Protein AF-A0A1E7FH97-F1 (afdb_monomer)

pLDDT: mean 80.33, std 16.94, range [28.84, 97.0]

Organism: NCBI:txid635003

Sequence (295 aa):
MYNLTQDNNGDVVGYTAIELFQHLMDQYVQPEDVADQVTALHKVLEQQYDPTEEPQVYYKLVQDARNTLESLNESIDEATLIRHGLNQFKEHIDLKLDIKEWKKQDTVNKTWKKFKSHFTKAINDNKNDTGTLKALGMANAVKEEINKNKENMKVFAQASMEANQKINLLEQHCAALMAERQPPPPQQQTMDAKSQQIQVLTDRLNQLELNKSGGGGGGGGFRALGSNGFPKNGKDGTRTCRRWSNDEYCWTCGFDIKHNSMTCKYIKDAAAHKKEATAANPMGGSTRNLHLRST

Structure (mmCIF, N/CA/C/O backbone):
data_AF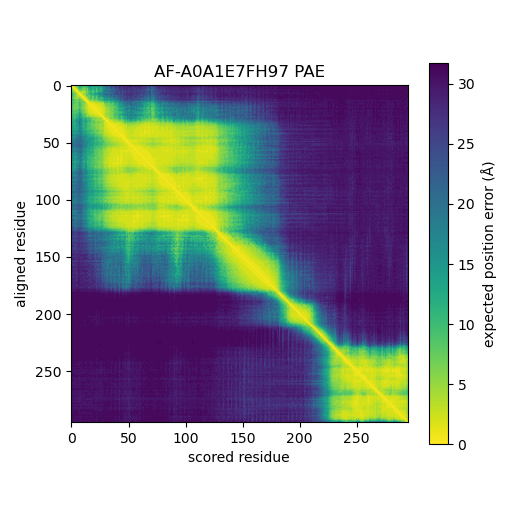-A0A1E7FH97-F1
#
_entry.id   AF-A0A1E7FH97-F1
#
loop_
_atom_site.group_PDB
_atom_site.id
_atom_site.type_symbol
_atom_site.label_atom_id
_atom_site.label_alt_id
_atom_site.label_comp_id
_atom_site.label_asym_id
_atom_site.label_entity_id
_atom_site.label_seq_id
_atom_site.pdbx_PDB_ins_code
_atom_site.Cartn_x
_atom_site.Cartn_y
_atom_site.Cartn_z
_atom_site.occupancy
_atom_site.B_iso_or_equiv
_atom_site.auth_seq_id
_atom_site.auth_comp_id
_atom_site.auth_asym_id
_atom_site.auth_atom_id
_atom_site.pdbx_PDB_model_num
ATOM 1 N N . MET A 1 1 ? -16.078 -27.470 39.047 1.00 42.38 1 MET A N 1
ATOM 2 C CA . MET A 1 1 ? -17.006 -28.430 38.415 1.00 42.38 1 MET A CA 1
ATOM 3 C C . MET A 1 1 ? -18.422 -27.964 38.693 1.00 42.38 1 MET A C 1
ATOM 5 O O . MET A 1 1 ? -18.877 -28.099 39.821 1.00 42.38 1 MET A O 1
ATOM 9 N N . TYR A 1 2 ? -19.080 -27.361 37.705 1.00 50.47 2 TYR A N 1
ATOM 10 C CA . TYR A 1 2 ? -20.525 -27.137 37.746 1.00 50.47 2 TYR A CA 1
ATOM 11 C C . TYR A 1 2 ? -21.179 -28.362 37.102 1.00 50.47 2 TYR A C 1
ATOM 13 O O . TYR A 1 2 ? -20.978 -28.599 35.916 1.00 50.47 2 TYR A O 1
ATOM 21 N N . ASN A 1 3 ? -21.880 -29.180 37.888 1.00 57.47 3 ASN A N 1
ATOM 22 C CA . ASN A 1 3 ? -22.667 -30.295 37.361 1.00 57.47 3 ASN A CA 1
ATOM 23 C C . ASN A 1 3 ? -24.012 -29.736 36.893 1.00 57.47 3 ASN A C 1
ATOM 25 O O . ASN A 1 3 ? -24.819 -29.347 37.735 1.00 57.47 3 ASN A O 1
ATOM 29 N N . LEU A 1 4 ? -24.243 -29.684 35.578 1.00 63.19 4 LEU A N 1
ATOM 30 C CA . LEU A 1 4 ? -25.554 -29.329 35.033 1.00 63.19 4 LEU A CA 1
ATOM 31 C C . LEU A 1 4 ? -26.570 -30.395 35.467 1.00 63.19 4 LEU A C 1
ATOM 33 O O . LEU A 1 4 ? -26.443 -31.565 35.108 1.00 63.19 4 LEU A O 1
ATOM 37 N N . THR A 1 5 ? -27.565 -30.007 36.259 1.00 60.31 5 THR A N 1
ATOM 38 C CA . THR A 1 5 ? -28.688 -30.874 36.619 1.00 60.31 5 THR A CA 1
ATOM 39 C C . THR A 1 5 ? -29.605 -31.044 35.413 1.00 60.31 5 THR A C 1
ATOM 41 O O . THR A 1 5 ? -30.233 -30.087 34.961 1.00 60.31 5 THR A O 1
ATOM 44 N N . GLN A 1 6 ? -29.659 -32.262 34.879 1.00 64.06 6 GLN A N 1
ATOM 45 C CA . GLN A 1 6 ? -30.614 -32.654 33.845 1.00 64.06 6 GLN A CA 1
ATOM 46 C C . GLN A 1 6 ? -31.891 -33.184 34.505 1.00 64.06 6 GLN A C 1
ATOM 48 O O . GLN A 1 6 ? -31.814 -33.873 35.527 1.00 64.06 6 GLN A O 1
ATOM 53 N N . ASP A 1 7 ? -33.058 -32.859 33.956 1.00 64.12 7 ASP A N 1
ATOM 54 C CA . ASP A 1 7 ? -34.304 -33.506 34.354 1.00 64.12 7 ASP A CA 1
ATOM 55 C C . ASP A 1 7 ? -34.434 -34.913 33.753 1.00 64.12 7 ASP A C 1
ATOM 57 O O . ASP A 1 7 ? -33.572 -35.405 33.023 1.00 64.12 7 ASP A O 1
ATOM 61 N N . ASN A 1 8 ? -35.544 -35.578 34.069 1.00 58.78 8 ASN A N 1
ATOM 62 C CA . ASN A 1 8 ? -35.825 -36.941 33.620 1.00 58.78 8 ASN A CA 1
ATOM 63 C C . ASN A 1 8 ? -35.980 -37.075 32.090 1.00 58.78 8 ASN A C 1
ATOM 65 O O . ASN A 1 8 ? -36.059 -38.203 31.603 1.00 58.78 8 ASN A O 1
ATOM 69 N N . ASN A 1 9 ? -36.021 -35.964 31.347 1.00 61.53 9 ASN A N 1
ATOM 70 C CA . ASN A 1 9 ? -36.061 -35.930 29.887 1.00 61.53 9 ASN A CA 1
ATOM 71 C C . ASN A 1 9 ? -34.689 -35.599 29.270 1.00 61.53 9 ASN A C 1
ATOM 73 O O . ASN A 1 9 ? -34.548 -35.645 28.049 1.00 61.53 9 ASN A O 1
ATOM 77 N N . GLY A 1 10 ? -33.674 -35.316 30.096 1.00 60.22 10 GLY A N 1
ATOM 78 C CA . GLY A 1 10 ? -32.341 -34.902 29.659 1.00 60.22 10 GLY A CA 1
ATOM 79 C C . GLY A 1 10 ? -32.202 -33.393 29.436 1.00 60.22 10 GLY A C 1
ATOM 80 O O . GLY A 1 10 ? -31.130 -32.947 29.022 1.00 60.22 10 GLY A O 1
ATOM 81 N N . ASP A 1 11 ? -33.242 -32.607 29.728 1.00 63.22 11 ASP A N 1
ATOM 82 C CA . ASP A 1 11 ? -33.208 -31.155 29.587 1.00 63.22 11 ASP A CA 1
ATOM 83 C C . ASP A 1 11 ? -32.458 -30.540 30.770 1.00 63.22 11 ASP A C 1
ATOM 85 O O . ASP A 1 11 ? -32.613 -30.956 31.918 1.00 63.22 11 ASP A O 1
ATOM 89 N N . VAL A 1 12 ? -31.613 -29.540 30.513 1.00 69.06 12 VAL A N 1
ATOM 90 C CA . VAL A 1 12 ? -30.901 -28.838 31.587 1.00 69.06 12 VAL A CA 1
ATOM 91 C C . VAL A 1 12 ? -31.894 -27.949 32.333 1.00 69.06 12 VAL A C 1
ATOM 93 O O . VAL A 1 12 ? -32.391 -26.967 31.782 1.00 69.06 12 VAL A O 1
ATOM 96 N N . VAL A 1 13 ? -32.176 -28.279 33.595 1.00 66.38 13 VAL A N 1
ATOM 97 C CA . VAL A 1 13 ? -33.165 -27.577 34.423 1.00 66.38 13 VAL A CA 1
ATOM 98 C C . VAL A 1 13 ? -32.469 -26.825 35.552 1.00 66.38 13 VAL A C 1
ATOM 100 O O . VAL A 1 13 ? -31.566 -27.347 36.203 1.00 66.38 13 VAL A O 1
ATOM 103 N N . GLY A 1 14 ? -32.910 -25.587 35.795 1.00 71.75 14 GLY A N 1
ATOM 104 C CA . GLY A 1 14 ? -32.430 -24.749 36.900 1.00 71.75 14 GLY A CA 1
ATOM 105 C C . GLY A 1 14 ? -31.340 -23.736 36.541 1.00 71.75 14 GLY A C 1
ATOM 106 O O . GLY A 1 14 ? -30.888 -23.026 37.432 1.00 71.75 14 GLY A O 1
ATOM 107 N N . TYR A 1 15 ? -30.963 -23.628 35.265 1.00 72.75 15 TYR A N 1
ATOM 108 C CA . TYR A 1 15 ? -30.032 -22.614 34.765 1.00 72.75 15 TYR A CA 1
ATOM 109 C C . TYR A 1 15 ? -30.743 -21.650 33.818 1.00 72.75 15 TYR A C 1
ATOM 111 O O . TYR A 1 15 ? -31.546 -22.049 32.974 1.00 72.75 15 TYR A O 1
ATOM 119 N N . THR A 1 16 ? -30.433 -20.366 33.937 1.00 82.62 16 THR A N 1
ATOM 120 C CA . THR A 1 16 ? -30.827 -19.352 32.959 1.00 82.62 16 THR A CA 1
ATOM 121 C C . THR A 1 16 ? -30.047 -19.537 31.654 1.00 82.62 16 THR A C 1
ATOM 123 O O . THR A 1 16 ? -28.952 -20.101 31.631 1.00 82.62 16 THR A O 1
ATOM 126 N N . ALA A 1 17 ? -30.576 -19.007 30.547 1.00 76.12 17 ALA A N 1
ATOM 127 C CA . ALA A 1 17 ? -29.881 -19.033 29.257 1.00 76.12 17 ALA A CA 1
ATOM 128 C C . ALA A 1 17 ? -28.478 -18.391 29.321 1.00 76.12 17 ALA A C 1
ATOM 130 O O . ALA A 1 17 ? -27.568 -18.836 28.628 1.00 76.12 17 ALA A O 1
ATOM 131 N N . ILE A 1 18 ? -28.294 -17.381 30.180 1.00 76.88 18 ILE A N 1
ATOM 132 C CA . ILE A 1 18 ? -27.002 -16.717 30.403 1.00 76.88 18 ILE A CA 1
ATOM 133 C C . ILE A 1 18 ? -26.027 -17.654 31.122 1.00 76.88 18 ILE A C 1
ATOM 135 O O . ILE A 1 18 ? -24.877 -17.751 30.713 1.00 76.88 18 ILE A O 1
ATOM 139 N N . GLU A 1 19 ? -26.470 -18.377 32.151 1.00 79.38 19 GLU A N 1
ATOM 140 C CA . GLU A 1 19 ? -25.610 -19.317 32.886 1.00 79.38 19 GLU A CA 1
ATOM 141 C C . GLU A 1 19 ? -25.210 -20.522 32.029 1.00 79.38 19 GLU A C 1
ATOM 143 O O . GLU A 1 19 ? -24.062 -20.955 32.076 1.00 79.38 19 GLU A O 1
ATOM 148 N N . LEU A 1 20 ? -26.128 -21.024 31.197 1.00 77.75 20 LEU A N 1
ATOM 149 C CA . LEU A 1 20 ? -25.828 -22.051 30.197 1.00 77.75 20 LEU A CA 1
ATOM 150 C C . LEU A 1 20 ? -24.800 -21.557 29.174 1.00 77.75 20 LEU A C 1
ATOM 152 O O . LEU A 1 20 ? -23.850 -22.272 28.868 1.00 77.75 20 LEU A O 1
ATOM 156 N N . PHE A 1 21 ? -24.960 -20.331 28.672 1.00 76.62 21 PHE A N 1
ATOM 157 C CA . PHE A 1 21 ? -24.011 -19.734 27.736 1.00 76.62 21 PHE A CA 1
ATOM 158 C C . PHE A 1 21 ? -22.633 -19.531 28.376 1.00 76.62 21 PHE A C 1
ATOM 160 O O . PHE A 1 21 ? -21.629 -19.907 27.782 1.00 76.62 21 PHE A O 1
ATOM 167 N N . GLN A 1 22 ? -22.580 -19.015 29.606 1.00 78.00 22 GLN A N 1
ATOM 168 C CA . GLN A 1 22 ? -21.338 -18.846 30.361 1.00 78.00 22 GLN A CA 1
ATOM 169 C C . GLN A 1 22 ? -20.642 -20.192 30.589 1.00 78.00 22 GLN A C 1
ATOM 171 O O . GLN A 1 22 ? -19.441 -20.308 30.382 1.00 78.00 22 GLN A O 1
ATOM 176 N N . HIS A 1 23 ? -21.402 -21.233 30.935 1.00 78.69 23 HIS A N 1
ATOM 177 C CA . HIS A 1 23 ? -20.864 -22.578 31.098 1.00 78.69 23 HIS A CA 1
ATOM 178 C C . HIS A 1 23 ? -20.302 -23.142 29.787 1.00 78.69 23 HIS A C 1
ATOM 180 O O . HIS A 1 23 ? -19.231 -23.741 29.792 1.00 78.69 23 HIS A O 1
ATOM 186 N N . LEU A 1 24 ? -20.989 -22.936 28.657 1.00 79.00 24 LEU A N 1
ATOM 187 C CA . LEU A 1 24 ? -20.474 -23.339 27.348 1.00 79.00 24 LEU A CA 1
ATOM 188 C C . LEU A 1 24 ? -19.196 -22.573 26.985 1.00 79.00 24 LEU A C 1
ATOM 190 O O . LEU A 1 24 ? -18.241 -23.185 26.515 1.00 79.00 24 LEU A O 1
ATOM 194 N N . MET A 1 25 ? -19.151 -21.266 27.248 1.00 76.50 25 MET A N 1
ATOM 195 C CA . MET A 1 25 ? -17.953 -20.450 27.048 1.00 76.50 25 MET A CA 1
ATOM 196 C C . MET A 1 25 ? -16.787 -20.957 27.909 1.00 76.50 25 MET A C 1
ATOM 198 O O . MET A 1 25 ? -15.725 -21.244 27.371 1.00 76.50 25 MET A O 1
ATOM 202 N N . ASP A 1 26 ? -16.999 -21.168 29.209 1.00 77.88 26 ASP A N 1
ATOM 203 C CA . ASP A 1 26 ? -15.960 -21.602 30.153 1.00 77.88 26 ASP A CA 1
ATOM 204 C C . ASP A 1 26 ? -15.466 -23.041 29.906 1.00 77.88 26 ASP A C 1
ATOM 206 O O . ASP A 1 26 ? -14.361 -23.396 30.314 1.00 77.88 26 ASP A O 1
ATOM 210 N N . GLN A 1 27 ? -16.296 -23.909 29.316 1.00 76.69 27 GLN A N 1
ATOM 211 C CA . GLN A 1 27 ? -15.937 -25.308 29.050 1.00 76.69 27 GLN A CA 1
ATOM 212 C C . GLN A 1 27 ? -15.336 -25.533 27.661 1.00 76.69 27 GLN A C 1
ATOM 214 O O . GLN A 1 27 ? -14.491 -26.417 27.516 1.00 76.69 27 GLN A O 1
ATOM 219 N N . TYR A 1 28 ? -15.782 -24.789 26.646 1.00 74.00 28 TYR A N 1
ATOM 220 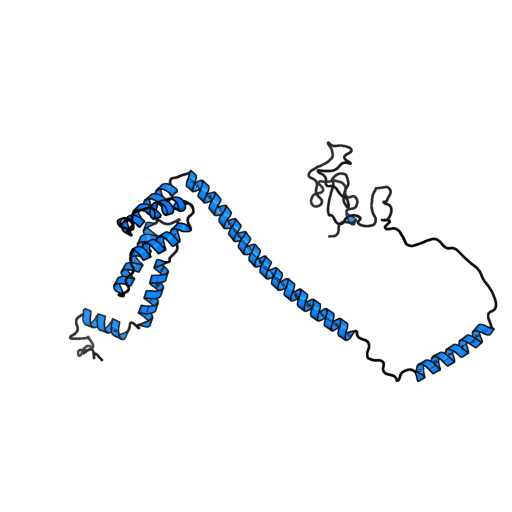C CA . TYR A 1 28 ? -15.465 -25.096 25.248 1.00 74.00 28 TYR A CA 1
ATOM 221 C C . TYR A 1 28 ? -14.619 -24.040 24.542 1.00 74.00 28 TYR A C 1
ATOM 223 O O . TYR A 1 28 ? -13.994 -24.384 23.543 1.00 74.00 28 TYR A O 1
ATOM 231 N N . VAL A 1 29 ? -14.561 -22.797 25.028 1.00 77.75 29 VAL A N 1
ATOM 232 C CA . VAL A 1 29 ? -13.648 -21.791 24.469 1.00 77.75 29 VAL A CA 1
ATOM 233 C C . VAL A 1 29 ? -12.306 -21.928 25.168 1.00 77.75 29 VAL A C 1
ATOM 235 O O . VAL A 1 29 ? -12.199 -21.672 26.368 1.00 77.75 29 VAL A O 1
ATOM 238 N N . GLN A 1 30 ? -11.278 -22.352 24.433 1.00 76.69 30 GLN A N 1
ATOM 239 C CA . GLN A 1 30 ? -9.939 -22.434 25.001 1.00 76.69 30 GLN A CA 1
ATOM 240 C C . GLN A 1 30 ? -9.322 -21.027 25.073 1.00 76.69 30 GLN A C 1
ATOM 242 O O . GLN A 1 30 ? -9.536 -20.212 24.170 1.00 76.69 30 GLN A O 1
ATOM 247 N N . PRO A 1 31 ? -8.535 -20.706 26.114 1.00 75.75 31 PRO A N 1
ATOM 248 C CA . PRO A 1 31 ? -7.796 -19.444 26.182 1.00 75.75 31 PRO A CA 1
ATOM 249 C C . PRO A 1 31 ? -6.923 -19.186 24.943 1.00 75.75 31 PRO A C 1
ATOM 251 O O . PRO A 1 31 ? -6.758 -18.038 24.530 1.00 75.75 31 PRO A O 1
ATOM 254 N N . GLU A 1 32 ? -6.401 -20.248 24.326 1.00 79.50 32 GLU A N 1
ATOM 255 C CA . GLU A 1 32 ? -5.647 -20.198 23.074 1.00 79.50 32 GLU A CA 1
ATOM 256 C C . GLU A 1 32 ? -6.494 -19.671 21.904 1.00 79.50 32 GLU A C 1
ATOM 258 O O . GLU A 1 32 ? -6.004 -18.849 21.132 1.00 79.50 32 GLU A O 1
ATOM 263 N N . ASP A 1 33 ? -7.778 -20.043 21.817 1.00 83.31 33 ASP A N 1
ATOM 264 C CA . ASP A 1 33 ? -8.687 -19.569 20.762 1.00 83.31 33 ASP A CA 1
ATOM 265 C C . ASP A 1 33 ? -8.916 -18.053 20.867 1.00 83.31 33 ASP A C 1
ATOM 267 O O . ASP A 1 33 ? -8.958 -17.336 19.862 1.00 83.31 33 ASP A O 1
ATOM 271 N N . VAL A 1 34 ? -9.022 -17.542 22.099 1.00 83.62 34 VAL A N 1
ATOM 272 C CA . VAL A 1 34 ? -9.152 -16.102 22.369 1.00 83.62 34 VAL A CA 1
ATOM 273 C C . VAL A 1 34 ? -7.861 -15.371 22.000 1.00 83.62 34 VAL A C 1
ATOM 275 O O . VAL A 1 34 ? -7.912 -14.328 21.347 1.00 83.62 34 VAL A O 1
ATOM 278 N N . ALA A 1 35 ? -6.697 -15.917 22.361 1.00 86.19 35 ALA A N 1
ATOM 279 C CA . ALA A 1 35 ? -5.399 -15.328 22.027 1.00 86.19 35 ALA A CA 1
ATOM 280 C C . ALA A 1 35 ? -5.146 -15.285 20.506 1.00 86.19 35 ALA A C 1
ATOM 282 O O . ALA A 1 35 ? -4.656 -14.277 19.976 1.00 86.19 35 ALA A O 1
ATOM 283 N N . ASP A 1 36 ? -5.530 -16.340 19.787 1.00 89.88 36 ASP A N 1
ATOM 284 C CA . ASP A 1 36 ? -5.458 -16.401 18.328 1.00 89.88 36 ASP A CA 1
ATOM 285 C C . ASP A 1 36 ? -6.406 -15.386 17.679 1.00 89.88 36 ASP A C 1
ATOM 287 O O . ASP A 1 36 ? -6.020 -14.683 16.738 1.00 89.88 36 ASP A O 1
ATOM 291 N N . GLN A 1 37 ? -7.619 -15.232 18.220 1.00 90.00 37 GLN A N 1
ATOM 292 C CA . GLN A 1 37 ? -8.573 -14.225 17.762 1.00 90.00 37 GLN A CA 1
ATOM 293 C C . GLN A 1 37 ? -8.055 -12.798 17.986 1.00 90.00 37 GLN A C 1
ATOM 295 O O . GLN A 1 37 ? -8.098 -11.981 17.062 1.00 90.00 37 GLN A O 1
ATOM 300 N N . VAL A 1 38 ? -7.512 -12.494 19.169 1.00 91.94 38 VAL A N 1
ATOM 301 C CA . VAL A 1 38 ? -6.877 -11.198 19.464 1.00 91.94 38 VAL A CA 1
ATOM 302 C C . VAL A 1 38 ? -5.741 -10.928 18.478 1.00 91.94 38 VAL A C 1
ATOM 304 O O . VAL A 1 38 ? -5.659 -9.837 17.908 1.00 91.94 38 VAL A O 1
ATOM 307 N N . THR A 1 39 ? -4.897 -11.925 18.211 1.00 93.69 39 THR A N 1
ATOM 308 C CA . THR A 1 39 ? -3.797 -11.814 17.242 1.00 93.69 39 THR A CA 1
ATOM 309 C C . THR A 1 39 ? -4.312 -11.551 15.824 1.00 93.69 39 THR A C 1
ATOM 311 O O . THR A 1 39 ? -3.762 -10.713 15.105 1.00 93.69 39 THR A O 1
ATOM 314 N N . ALA A 1 40 ? -5.378 -12.233 15.400 1.00 93.81 40 ALA A N 1
ATOM 315 C CA . ALA A 1 40 ? -5.998 -12.017 14.097 1.00 93.81 40 ALA A CA 1
ATOM 316 C C . ALA A 1 40 ? -6.587 -10.603 13.970 1.00 93.81 40 ALA A C 1
ATOM 318 O O . ALA A 1 40 ? -6.370 -9.936 12.960 1.00 93.81 40 ALA A O 1
ATOM 319 N N . LEU A 1 41 ? -7.266 -10.107 15.006 1.00 94.38 41 LEU A N 1
ATOM 320 C CA . LEU A 1 41 ? -7.842 -8.761 15.026 1.00 94.38 41 LEU A CA 1
ATOM 321 C C . LEU A 1 41 ? -6.767 -7.669 14.976 1.00 94.38 41 LEU A C 1
ATOM 323 O O . LEU A 1 41 ? -6.928 -6.689 14.251 1.00 94.38 41 LEU A O 1
ATOM 327 N N . HIS A 1 42 ? -5.634 -7.854 15.658 1.00 93.62 42 HIS A N 1
ATOM 328 C CA . HIS A 1 42 ? -4.498 -6.936 15.539 1.00 93.62 42 HIS A CA 1
ATOM 329 C C . HIS A 1 42 ? -3.946 -6.879 14.110 1.00 93.62 42 HIS A C 1
ATOM 331 O O . HIS A 1 42 ? -3.635 -5.795 13.620 1.00 93.62 42 HIS A O 1
ATOM 337 N N . LYS A 1 43 ? -3.903 -8.010 13.390 1.00 94.12 43 LYS A N 1
ATOM 338 C CA . LYS A 1 43 ? -3.545 -8.010 11.959 1.00 94.12 43 LYS A CA 1
ATOM 339 C C . LYS A 1 43 ? -4.557 -7.231 11.117 1.00 94.12 43 LYS A C 1
ATOM 341 O O . LYS A 1 43 ? -4.158 -6.539 10.186 1.00 94.12 43 LYS A O 1
ATOM 346 N N . VAL A 1 44 ? -5.847 -7.295 11.454 1.00 94.25 44 VAL A N 1
ATOM 347 C CA . VAL A 1 44 ? -6.894 -6.514 10.772 1.00 94.25 44 VAL A CA 1
ATOM 348 C C . VAL A 1 44 ? -6.708 -5.006 10.982 1.00 94.25 44 VAL A C 1
ATOM 350 O O . VAL A 1 44 ? -6.916 -4.236 10.047 1.00 94.25 44 VAL A O 1
ATOM 353 N N . LEU A 1 45 ? -6.252 -4.561 12.159 1.00 93.00 45 LEU A N 1
ATOM 354 C CA . LEU A 1 45 ? -5.917 -3.145 12.390 1.00 93.00 45 LEU A CA 1
ATOM 355 C C . LEU A 1 45 ? -4.773 -2.645 11.490 1.00 93.00 45 LEU A C 1
ATOM 357 O O . LEU A 1 45 ? -4.687 -1.450 11.203 1.00 93.00 45 LEU A O 1
ATOM 361 N N . GLU A 1 46 ? -3.905 -3.551 11.038 1.00 91.94 46 GLU A N 1
ATOM 362 C CA . GLU A 1 46 ? -2.774 -3.272 10.148 1.00 91.94 46 GLU A CA 1
ATOM 363 C C . GLU A 1 46 ? -3.079 -3.519 8.663 1.00 91.94 46 GLU A C 1
ATOM 365 O O . GLU A 1 46 ? -2.190 -3.352 7.821 1.00 91.94 46 GLU A O 1
ATOM 370 N N . GLN A 1 47 ? -4.321 -3.882 8.331 1.00 90.94 47 GLN A N 1
ATOM 371 C CA . GLN A 1 47 ? -4.754 -4.167 6.966 1.00 90.94 47 GLN A CA 1
ATOM 372 C C . GLN A 1 47 ? -4.436 -2.998 6.021 1.00 90.94 47 GLN A C 1
ATOM 374 O O . GLN A 1 47 ? -4.525 -1.823 6.383 1.00 90.94 47 GLN A O 1
ATOM 379 N N . GLN A 1 48 ? -4.064 -3.326 4.785 1.00 91.88 48 GLN A N 1
ATOM 380 C CA . GLN A 1 48 ? -3.770 -2.320 3.767 1.00 91.88 48 GLN A CA 1
ATOM 381 C C . GLN A 1 48 ? -5.045 -1.618 3.294 1.00 91.88 48 GLN A C 1
ATOM 383 O O . GLN A 1 48 ? -6.097 -2.242 3.160 1.00 91.88 48 GLN A O 1
ATOM 388 N N . TYR A 1 49 ? -4.933 -0.318 3.022 1.00 93.06 49 TYR A N 1
ATOM 389 C CA . TYR A 1 49 ? -6.006 0.446 2.396 1.00 93.06 49 TYR A CA 1
ATOM 390 C C . TYR A 1 49 ? -6.069 0.137 0.894 1.00 93.06 49 TYR A C 1
ATOM 392 O O . TYR A 1 49 ? -5.075 0.303 0.186 1.00 93.06 49 TYR A O 1
ATOM 400 N N . ASP A 1 50 ? -7.242 -0.277 0.411 1.00 89.38 50 ASP A N 1
ATOM 401 C CA . ASP A 1 50 ? -7.504 -0.451 -1.016 1.00 89.38 50 ASP A CA 1
ATOM 402 C C . ASP A 1 50 ? -8.098 0.844 -1.610 1.00 89.38 50 ASP A C 1
ATOM 404 O O . ASP A 1 50 ? -9.212 1.238 -1.251 1.00 89.38 50 ASP A O 1
ATOM 408 N N . PRO A 1 51 ? -7.389 1.526 -2.528 1.00 86.88 51 PRO A N 1
ATOM 409 C CA . PRO A 1 51 ? -7.868 2.761 -3.139 1.00 86.88 51 PRO A CA 1
ATOM 410 C C . PRO A 1 51 ? -8.989 2.537 -4.169 1.00 86.88 51 PRO A C 1
ATOM 412 O O . PRO A 1 51 ? -9.624 3.507 -4.594 1.00 86.88 51 PRO A O 1
ATOM 415 N N . THR A 1 52 ? -9.224 1.291 -4.599 1.00 86.31 52 THR A N 1
ATOM 416 C CA . THR A 1 52 ? -10.319 0.936 -5.515 1.00 86.31 52 THR A CA 1
ATOM 417 C C . THR A 1 52 ? -11.670 0.877 -4.807 1.00 86.31 52 THR A C 1
ATOM 419 O O . THR A 1 52 ? -12.703 1.106 -5.437 1.00 86.31 52 THR A O 1
ATOM 422 N N . GLU A 1 53 ? -11.664 0.665 -3.492 1.00 88.81 53 GLU A N 1
ATOM 423 C CA . GLU A 1 53 ? -12.860 0.645 -2.660 1.00 88.81 53 GLU A CA 1
ATOM 424 C C . GLU A 1 53 ? -13.199 2.034 -2.088 1.00 88.81 53 GLU A C 1
ATOM 426 O O . GLU A 1 53 ? -12.447 3.017 -2.176 1.00 88.81 53 GLU A O 1
ATOM 431 N N . GLU A 1 54 ? -14.384 2.139 -1.487 1.00 90.19 54 GLU A N 1
ATOM 432 C CA . GLU A 1 54 ? -14.735 3.307 -0.686 1.00 90.19 54 GLU A CA 1
ATOM 433 C C . GLU A 1 54 ? -13.927 3.315 0.624 1.00 90.19 54 GLU A C 1
ATOM 435 O O . GLU A 1 54 ? -13.865 2.293 1.311 1.00 90.19 54 GLU A O 1
ATOM 440 N N . PRO A 1 55 ? -13.347 4.457 1.048 1.00 92.88 55 PRO A N 1
ATOM 441 C CA . PRO A 1 55 ? -12.559 4.521 2.284 1.00 92.88 55 PRO A CA 1
ATOM 442 C C . PRO A 1 55 ? -13.351 4.135 3.543 1.00 92.88 55 PRO A C 1
ATOM 444 O O . PRO A 1 55 ? -12.777 3.696 4.540 1.00 92.88 55 PRO A O 1
ATOM 447 N N . GLN A 1 56 ? -14.679 4.232 3.485 1.00 94.25 56 GLN A N 1
ATOM 448 C CA . GLN A 1 56 ? -15.618 3.764 4.496 1.00 94.25 56 GLN A CA 1
ATOM 449 C C . GLN A 1 56 ? -15.485 2.265 4.769 1.00 94.25 56 GLN A C 1
ATOM 451 O O . GLN A 1 56 ? -15.647 1.869 5.923 1.00 94.25 56 GLN A O 1
ATOM 456 N N . VAL A 1 57 ? -15.164 1.451 3.757 1.00 94.62 57 VAL A N 1
ATOM 457 C CA . VAL A 1 57 ? -14.954 0.005 3.922 1.00 94.62 57 VAL A CA 1
ATOM 458 C C . VAL A 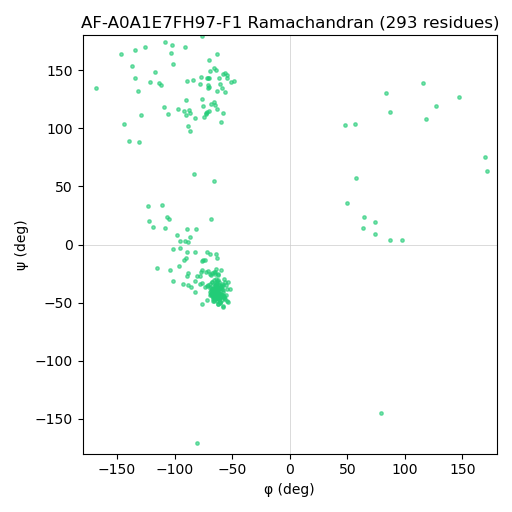1 57 ? -13.769 -0.237 4.851 1.00 94.62 57 VAL A C 1
ATOM 460 O O . VAL A 1 57 ? -13.925 -0.895 5.878 1.00 94.62 57 VAL A O 1
ATOM 463 N N . TYR A 1 58 ? -12.630 0.404 4.575 1.00 95.31 58 TYR A N 1
ATOM 464 C CA . TYR A 1 58 ? -11.447 0.360 5.438 1.00 95.31 58 TYR A CA 1
ATOM 465 C C . TYR A 1 58 ? -11.744 0.874 6.855 1.00 95.31 58 TYR A C 1
ATOM 467 O O . TYR A 1 58 ? -11.415 0.217 7.844 1.00 95.31 58 TYR A O 1
ATOM 475 N N . TYR A 1 59 ? -12.414 2.026 6.978 1.00 95.31 59 TYR A N 1
ATOM 476 C CA . TYR A 1 59 ? -12.749 2.583 8.291 1.00 95.31 59 TYR A CA 1
ATOM 477 C C . TYR A 1 59 ? -13.646 1.666 9.112 1.00 95.31 59 TYR A C 1
ATOM 479 O O . TYR A 1 59 ? -13.474 1.593 10.328 1.00 95.31 59 TYR A O 1
ATOM 487 N N . LYS A 1 60 ? -14.611 1.009 8.464 1.00 94.56 60 LYS A N 1
ATOM 488 C CA . LYS A 1 60 ? -15.508 0.060 9.112 1.00 94.56 60 LYS A CA 1
ATOM 489 C C . LYS A 1 60 ? -14.733 -1.163 9.586 1.00 94.56 60 LYS A C 1
ATOM 491 O O . LYS A 1 60 ? -14.838 -1.496 10.754 1.00 94.56 60 LYS A O 1
ATOM 496 N N . LEU A 1 61 ? -13.897 -1.749 8.733 1.00 95.00 61 LEU A N 1
ATOM 497 C CA . LEU A 1 61 ? -13.068 -2.913 9.064 1.00 95.00 61 LEU A CA 1
ATOM 498 C C . LEU A 1 61 ? -12.210 -2.678 10.316 1.00 95.00 61 LEU A C 1
ATOM 500 O O . LEU A 1 61 ? -12.235 -3.466 11.259 1.00 95.00 61 LEU A O 1
ATOM 504 N N . VAL A 1 62 ? -11.508 -1.545 10.354 1.00 94.81 62 VAL A N 1
ATOM 505 C CA . VAL A 1 62 ? -10.657 -1.157 11.487 1.00 94.81 62 VAL A CA 1
ATOM 506 C C . VAL A 1 62 ? -11.486 -0.843 12.739 1.00 94.81 62 VAL A C 1
ATOM 508 O O . VAL A 1 62 ? -11.087 -1.187 13.851 1.00 94.81 62 VAL A O 1
ATOM 511 N N . GLN A 1 63 ? -12.646 -0.196 12.584 1.00 95.00 63 GLN A N 1
ATOM 512 C CA . GLN A 1 63 ? -13.534 0.112 13.707 1.00 95.00 63 GLN A CA 1
ATOM 513 C C . GLN A 1 63 ? -14.166 -1.151 14.299 1.00 95.00 63 GLN A C 1
ATOM 515 O O . GLN A 1 63 ? -14.224 -1.272 15.518 1.00 95.00 63 GLN A O 1
ATOM 520 N N . ASP A 1 64 ? -14.619 -2.074 13.457 1.00 94.69 64 ASP A N 1
ATOM 521 C CA . ASP A 1 64 ? -15.223 -3.335 13.875 1.00 94.69 64 ASP A CA 1
ATOM 522 C C . ASP A 1 64 ? -14.183 -4.174 14.627 1.00 94.69 64 ASP A C 1
ATOM 524 O O . ASP A 1 64 ? -14.458 -4.619 15.738 1.00 94.69 64 ASP A O 1
ATOM 528 N N . ALA A 1 65 ? -12.951 -4.270 14.110 1.00 95.38 65 ALA A N 1
ATOM 529 C CA . ALA A 1 65 ? -11.861 -4.960 14.799 1.00 95.38 65 ALA A CA 1
ATOM 530 C C . ALA A 1 65 ? -11.545 -4.347 16.172 1.00 95.38 65 ALA A C 1
ATOM 532 O O . ALA A 1 65 ? -11.386 -5.072 17.153 1.00 95.38 65 ALA A O 1
ATOM 533 N N . ARG A 1 66 ? -11.510 -3.012 16.265 1.00 95.19 66 ARG A N 1
ATOM 534 C CA . ARG A 1 66 ? -11.330 -2.294 17.535 1.00 95.19 66 ARG A CA 1
ATOM 535 C C . ARG A 1 66 ? -12.461 -2.597 18.524 1.00 95.19 66 ARG A C 1
ATOM 537 O O . ARG A 1 66 ? -12.183 -2.881 19.681 1.00 95.19 66 ARG A O 1
ATOM 544 N N . ASN A 1 67 ? -13.714 -2.567 18.074 1.00 94.00 67 ASN A N 1
ATOM 545 C CA . ASN A 1 67 ? -14.869 -2.857 18.927 1.00 94.00 67 ASN A CA 1
ATOM 546 C C . ASN A 1 67 ? -14.853 -4.318 19.418 1.00 94.00 67 ASN A C 1
ATOM 548 O O . ASN A 1 67 ? -15.198 -4.586 20.567 1.00 94.00 67 ASN A O 1
ATOM 552 N N . THR A 1 68 ? -14.438 -5.267 18.570 1.00 92.62 68 THR A N 1
ATOM 553 C CA . THR A 1 68 ? -14.289 -6.673 18.973 1.00 92.62 68 THR A CA 1
ATOM 554 C C . THR A 1 68 ? -13.153 -6.846 19.979 1.00 92.62 68 THR A C 1
ATOM 556 O O . THR A 1 68 ? -13.344 -7.534 20.976 1.00 92.62 68 THR A O 1
ATOM 559 N N . LEU A 1 69 ? -12.009 -6.183 19.790 1.00 93.56 69 LEU A N 1
ATOM 560 C CA . LEU A 1 69 ? -10.923 -6.191 20.778 1.00 93.56 69 LEU A CA 1
ATOM 561 C C . LEU A 1 69 ? -11.381 -5.630 22.129 1.00 93.56 69 LEU A C 1
ATOM 563 O O . LEU A 1 69 ? -11.155 -6.269 23.153 1.00 93.56 69 LEU A O 1
ATOM 567 N N . GLU A 1 70 ? -12.122 -4.518 22.137 1.00 93.00 70 GLU A N 1
ATOM 568 C CA . GLU A 1 70 ? -12.687 -3.962 23.374 1.00 93.00 70 GLU A CA 1
ATOM 569 C C . GLU A 1 70 ? -13.632 -4.960 24.068 1.00 93.00 70 GLU A C 1
ATOM 571 O O . GLU A 1 70 ? -13.599 -5.083 25.292 1.00 93.00 70 GLU A O 1
ATOM 576 N N . SER A 1 71 ? -14.419 -5.735 23.308 1.00 88.19 71 SER A N 1
ATOM 577 C CA . SER A 1 71 ? -15.268 -6.801 23.867 1.00 88.19 71 SER A CA 1
ATOM 578 C C . SER A 1 71 ? -14.480 -7.983 24.449 1.00 88.19 71 SER A C 1
ATOM 580 O O . SER A 1 71 ? -14.970 -8.655 25.352 1.00 88.19 71 SER A O 1
ATOM 582 N N . LEU A 1 72 ? -13.247 -8.198 23.977 1.00 89.19 72 LEU A N 1
ATOM 583 C CA . LEU A 1 72 ? -12.289 -9.175 24.505 1.00 89.19 72 LEU A CA 1
ATOM 584 C C . LEU A 1 72 ? -11.409 -8.588 25.623 1.00 89.19 72 LEU A C 1
ATOM 586 O O . LEU A 1 72 ? -10.411 -9.194 26.004 1.00 89.19 72 LEU A O 1
ATOM 590 N N . ASN A 1 73 ? -11.784 -7.423 26.163 1.00 87.88 73 ASN A N 1
ATOM 591 C CA . ASN A 1 73 ? -11.062 -6.712 27.217 1.00 87.88 73 ASN A CA 1
ATOM 592 C C . ASN A 1 73 ? -9.656 -6.224 26.798 1.00 87.88 73 ASN A C 1
ATOM 594 O O . ASN A 1 73 ? -8.806 -5.974 27.650 1.00 87.88 73 ASN A O 1
ATOM 598 N N . GLU A 1 74 ? -9.435 -6.038 25.491 1.00 90.50 74 GLU A N 1
ATOM 599 C CA . GLU A 1 74 ? -8.234 -5.436 24.905 1.00 90.50 74 GLU A CA 1
ATOM 600 C C . GLU A 1 74 ? -8.532 -4.014 24.417 1.00 90.50 74 GLU A C 1
ATOM 602 O O . GLU A 1 74 ? -9.284 -3.788 23.467 1.00 90.50 74 GLU A O 1
ATOM 607 N N . SER A 1 75 ? -7.939 -3.015 25.068 1.00 89.81 75 SER A N 1
ATOM 608 C CA . SER A 1 75 ? -8.214 -1.612 24.750 1.00 89.81 75 SER A CA 1
ATOM 609 C C . SER A 1 75 ? -7.266 -1.069 23.678 1.00 89.81 75 SER A C 1
ATOM 611 O O . SER A 1 75 ? -6.048 -1.055 23.862 1.00 89.81 75 SER A O 1
ATOM 613 N N . ILE A 1 76 ? -7.826 -0.544 22.585 1.00 92.38 76 ILE A N 1
ATOM 614 C CA . ILE A 1 76 ? -7.076 0.121 21.511 1.00 92.38 76 ILE A CA 1
ATOM 615 C C . ILE A 1 76 ? -7.365 1.624 21.543 1.00 92.38 76 ILE A C 1
ATOM 617 O O . ILE A 1 76 ? -8.492 2.066 21.317 1.00 92.38 76 ILE A O 1
ATOM 621 N N . ASP A 1 77 ? -6.324 2.425 21.768 1.00 92.00 77 ASP A N 1
ATOM 622 C CA . ASP A 1 77 ? -6.436 3.885 21.760 1.00 92.00 77 ASP A CA 1
ATOM 623 C C . ASP A 1 77 ? -6.695 4.458 20.349 1.00 92.00 77 ASP A C 1
ATOM 625 O O . ASP A 1 77 ? -6.199 3.954 19.334 1.00 92.00 77 ASP A O 1
ATOM 629 N N . GLU A 1 78 ? -7.414 5.582 20.272 1.00 91.19 78 GLU A N 1
ATOM 630 C CA . GLU A 1 78 ? -7.652 6.297 19.014 1.00 91.19 78 GLU A CA 1
ATOM 631 C C . GLU A 1 78 ? -6.348 6.730 18.342 1.00 91.19 78 GLU A C 1
ATOM 633 O O . GLU A 1 78 ? -6.243 6.678 17.113 1.00 91.19 78 GLU A O 1
ATOM 638 N N . ALA A 1 79 ? -5.327 7.112 19.117 1.00 92.56 79 ALA A N 1
ATOM 639 C CA . ALA A 1 79 ? -4.038 7.47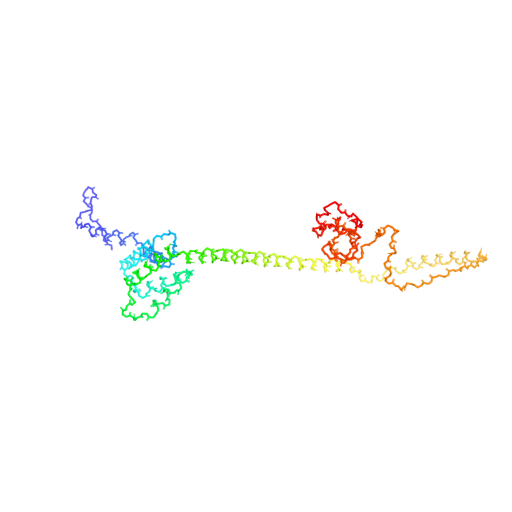6 18.543 1.00 92.56 79 ALA A CA 1
ATOM 640 C C . ALA A 1 79 ? -3.372 6.281 17.846 1.00 92.56 79 ALA A C 1
ATOM 642 O O . ALA A 1 79 ? -2.633 6.465 16.879 1.00 92.56 79 ALA A O 1
ATOM 643 N N . THR A 1 80 ? -3.621 5.050 18.302 1.00 92.88 80 THR A N 1
ATOM 644 C CA . THR A 1 80 ? -3.166 3.824 17.629 1.00 92.88 80 THR A CA 1
ATOM 645 C C . THR A 1 80 ? -3.854 3.664 16.278 1.00 92.88 80 THR A C 1
ATOM 647 O O . THR A 1 80 ? -3.165 3.541 15.267 1.00 92.88 80 THR A O 1
ATOM 650 N N . LEU A 1 81 ? -5.181 3.805 16.217 1.00 93.56 81 LEU A N 1
ATOM 651 C CA . LEU A 1 81 ? -5.928 3.735 14.952 1.00 93.56 81 LEU A CA 1
ATOM 652 C C . LEU A 1 81 ? -5.466 4.791 13.943 1.00 93.56 81 LEU A C 1
ATOM 654 O O . LEU A 1 81 ? -5.246 4.490 12.770 1.00 93.56 81 LEU A O 1
ATOM 658 N N . ILE A 1 82 ? -5.256 6.027 14.404 1.00 95.56 82 ILE A N 1
ATOM 659 C CA . ILE A 1 82 ? -4.747 7.116 13.561 1.00 95.56 82 ILE A CA 1
ATOM 660 C C . ILE A 1 82 ? -3.337 6.794 13.057 1.00 95.56 82 ILE A C 1
ATOM 662 O O . ILE A 1 82 ? -3.038 7.049 11.891 1.00 95.56 82 ILE A O 1
ATOM 666 N N . ARG A 1 83 ? -2.462 6.227 13.897 1.00 94.88 83 ARG A N 1
ATOM 667 C CA . ARG A 1 83 ? -1.111 5.815 13.484 1.00 94.88 83 ARG A CA 1
ATOM 668 C C . ARG A 1 83 ? -1.156 4.742 12.400 1.00 94.88 83 ARG A C 1
ATOM 670 O O . ARG A 1 83 ? -0.468 4.912 11.395 1.00 94.88 83 ARG A O 1
ATOM 677 N N . HIS A 1 84 ? -1.977 3.703 12.559 1.00 94.06 84 HIS A N 1
ATOM 678 C CA . HIS A 1 84 ? -2.155 2.678 11.527 1.00 94.06 84 HIS A CA 1
ATOM 679 C C . HIS A 1 84 ? -2.719 3.283 10.235 1.00 94.06 84 HIS A C 1
ATOM 681 O O . HIS A 1 84 ? -2.128 3.100 9.174 1.00 94.06 84 HIS A O 1
ATOM 687 N N . GLY A 1 85 ? -3.763 4.114 10.322 1.00 94.50 85 GLY A N 1
ATOM 688 C CA . GLY A 1 85 ? -4.322 4.822 9.165 1.00 94.50 85 GLY A CA 1
ATOM 689 C C . GLY A 1 85 ? -3.295 5.685 8.424 1.00 94.50 85 GLY A C 1
ATOM 690 O O . GLY A 1 85 ? -3.182 5.602 7.205 1.00 94.50 85 GLY A O 1
ATOM 691 N N . LEU A 1 86 ? -2.482 6.465 9.143 1.00 95.12 86 LEU A N 1
ATOM 692 C CA . LEU A 1 86 ? -1.397 7.250 8.543 1.00 95.12 86 LEU A CA 1
ATOM 693 C C . LEU A 1 86 ? -0.303 6.370 7.927 1.00 95.12 86 LEU A C 1
ATOM 695 O O . LEU A 1 86 ? 0.297 6.759 6.923 1.00 95.12 86 LEU A O 1
ATOM 699 N N . ASN A 1 87 ? -0.020 5.213 8.529 1.00 93.88 87 ASN A N 1
ATOM 700 C CA . ASN A 1 87 ? 0.943 4.253 8.006 1.00 93.88 87 ASN A CA 1
ATOM 701 C C . ASN A 1 87 ? 0.473 3.615 6.694 1.00 93.88 87 ASN A C 1
ATOM 703 O O . ASN A 1 87 ? 1.313 3.348 5.846 1.00 93.88 87 ASN A O 1
ATOM 707 N N . GLN A 1 88 ? -0.833 3.424 6.505 1.00 93.44 88 GLN A N 1
ATOM 708 C CA . GLN A 1 88 ? -1.370 2.979 5.220 1.00 93.44 88 GLN A CA 1
ATOM 709 C C . GLN A 1 88 ? -1.400 4.130 4.213 1.00 93.44 88 GLN A C 1
ATOM 711 O O . GLN A 1 88 ? -0.824 4.036 3.135 1.00 93.44 88 GLN A O 1
ATOM 716 N N . PHE A 1 89 ? -1.973 5.278 4.583 1.00 94.38 89 PHE A N 1
ATOM 717 C CA . PHE A 1 89 ? -2.169 6.391 3.648 1.00 94.38 89 PHE A 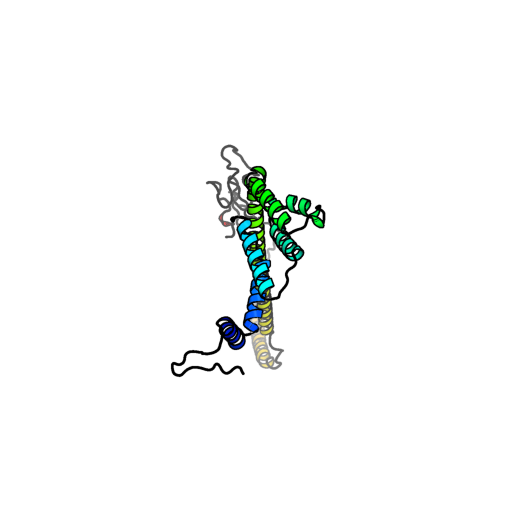CA 1
ATOM 718 C C . PHE A 1 89 ? -0.863 7.004 3.126 1.00 94.38 89 PHE A C 1
ATOM 720 O O . PHE A 1 89 ? -0.853 7.543 2.023 1.00 94.38 89 PHE A O 1
ATOM 727 N N . LYS A 1 90 ? 0.263 6.901 3.849 1.00 92.25 90 LYS A N 1
ATOM 728 C CA . LYS A 1 90 ? 1.568 7.392 3.352 1.00 92.25 90 LYS A CA 1
ATOM 729 C C . LYS A 1 90 ? 2.077 6.649 2.110 1.00 92.25 90 LYS A C 1
ATOM 731 O O . LYS A 1 90 ? 2.919 7.200 1.399 1.00 92.25 90 LYS A O 1
ATOM 736 N N . GLU A 1 91 ? 1.592 5.431 1.864 1.00 89.44 91 GLU A N 1
ATOM 737 C CA . GLU A 1 91 ? 1.939 4.640 0.678 1.00 89.44 91 GLU A CA 1
ATOM 738 C C . GLU A 1 91 ? 1.224 5.157 -0.586 1.00 89.44 91 GLU A C 1
ATOM 740 O O . GLU A 1 91 ? 1.626 4.834 -1.707 1.00 89.44 91 GLU A O 1
ATOM 745 N N . HIS A 1 92 ? 0.214 6.019 -0.413 1.00 88.06 92 HIS A N 1
ATOM 746 C CA . HIS A 1 92 ? -0.570 6.639 -1.476 1.00 88.06 92 HIS A CA 1
ATOM 747 C C . HIS A 1 92 ? -0.023 8.035 -1.785 1.00 88.06 92 HIS A C 1
ATOM 749 O O . HIS A 1 92 ? 0.028 8.929 -0.936 1.00 88.06 92 HIS A O 1
ATOM 755 N N . ILE A 1 93 ? 0.463 8.218 -3.015 1.00 86.06 93 ILE A N 1
ATOM 756 C CA . ILE A 1 93 ? 1.180 9.437 -3.412 1.00 86.06 93 ILE A CA 1
ATOM 757 C C . ILE A 1 93 ? 0.276 10.674 -3.448 1.00 86.06 93 ILE A C 1
ATOM 759 O O . ILE A 1 93 ? 0.742 11.772 -3.145 1.00 86.06 93 ILE A O 1
ATOM 763 N N . ASP A 1 94 ? -0.994 10.480 -3.776 1.00 86.38 94 ASP A N 1
ATOM 764 C CA . ASP A 1 94 ? -2.048 11.487 -3.858 1.00 86.38 94 ASP A CA 1
ATOM 765 C C . ASP A 1 94 ? -2.453 12.037 -2.484 1.00 86.38 94 ASP A C 1
ATOM 767 O O . ASP A 1 94 ? -2.836 13.195 -2.386 1.00 86.38 94 ASP A O 1
ATOM 771 N N . LEU A 1 95 ? -2.253 11.279 -1.401 1.00 92.50 95 LEU A N 1
ATOM 772 C CA . LEU A 1 95 ? -2.574 11.714 -0.033 1.00 92.50 95 LEU A CA 1
ATOM 773 C C . LEU A 1 95 ? -1.404 12.405 0.688 1.00 92.50 95 LEU A C 1
ATOM 775 O O . LEU A 1 95 ? -1.494 12.757 1.868 1.00 92.50 95 LEU A O 1
ATOM 779 N N . LYS A 1 96 ? -0.261 12.612 0.018 1.00 91.31 96 LYS A N 1
ATOM 780 C CA . LYS A 1 96 ? 0.943 13.177 0.657 1.00 91.31 96 LYS A CA 1
ATOM 781 C C . LYS A 1 96 ? 0.738 14.588 1.204 1.00 91.31 96 LYS A C 1
ATOM 783 O O . LYS A 1 96 ? 1.376 14.938 2.202 1.00 91.31 96 LYS A O 1
ATOM 788 N N . LEU A 1 97 ? -0.072 15.412 0.540 1.00 91.25 97 LEU A N 1
ATOM 789 C CA . LEU A 1 97 ? -0.369 16.770 1.000 1.00 91.25 97 LEU A CA 1
ATOM 790 C C . LEU A 1 97 ? -1.281 16.727 2.224 1.00 91.25 97 LEU A C 1
ATOM 792 O O . LEU A 1 97 ? -0.922 17.285 3.260 1.00 91.25 97 LEU A O 1
ATOM 796 N N . ASP A 1 98 ? -2.350 15.942 2.160 1.00 94.81 98 ASP A N 1
ATOM 797 C CA . ASP A 1 98 ? -3.310 15.750 3.248 1.00 94.81 98 ASP A CA 1
ATOM 798 C C . ASP A 1 98 ? -2.650 15.204 4.515 1.00 94.81 98 ASP A C 1
ATOM 800 O O . ASP A 1 98 ? -2.933 15.650 5.625 1.00 94.81 98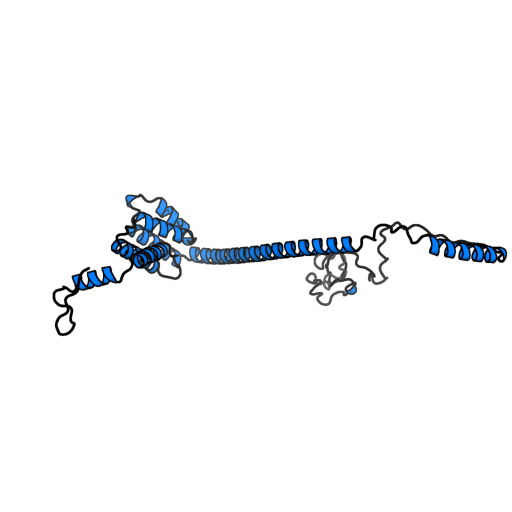 ASP A O 1
ATOM 804 N N . ILE A 1 99 ? -1.678 14.299 4.382 1.00 95.69 99 ILE A N 1
ATOM 805 C CA . ILE A 1 99 ? -0.889 13.817 5.524 1.00 95.69 99 ILE A CA 1
ATOM 806 C C . ILE A 1 99 ? -0.075 14.947 6.164 1.00 95.69 99 ILE A C 1
ATOM 808 O O . ILE A 1 99 ? 0.055 15.000 7.391 1.00 95.69 99 ILE A O 1
ATOM 812 N N . LYS A 1 100 ? 0.508 15.848 5.364 1.00 94.94 100 LYS A N 1
ATOM 813 C CA . LYS A 1 100 ? 1.249 17.003 5.896 1.00 94.94 100 LYS A CA 1
ATOM 814 C C . LYS A 1 100 ? 0.309 17.975 6.602 1.00 94.94 100 LYS A C 1
ATOM 816 O O . LYS A 1 100 ? 0.688 18.503 7.645 1.00 94.94 100 LYS A O 1
ATOM 821 N N . GLU A 1 101 ? -0.883 18.202 6.062 1.00 94.88 101 GLU A N 1
ATOM 822 C CA . GLU A 1 101 ? -1.903 19.056 6.675 1.00 94.88 101 GLU A CA 1
ATOM 823 C C . GLU A 1 101 ? -2.430 18.460 7.980 1.00 94.88 101 GLU A C 1
ATOM 825 O O . GLU A 1 101 ? -2.407 19.132 9.012 1.00 94.88 101 GLU A O 1
ATOM 830 N N . TRP A 1 102 ? -2.761 17.167 7.986 1.00 96.31 102 TRP A N 1
ATOM 831 C CA . TRP A 1 102 ? -3.175 16.435 9.181 1.00 96.31 102 TRP A CA 1
ATOM 832 C C . TRP A 1 102 ? -2.142 16.535 10.310 1.00 96.31 102 TRP A C 1
ATOM 834 O O . TRP A 1 102 ? -2.476 16.785 11.470 1.00 96.31 102 TRP A O 1
ATOM 844 N N . LYS A 1 103 ? -0.851 16.389 9.985 1.00 94.06 103 LYS A N 1
ATOM 845 C CA . LYS A 1 103 ? 0.230 16.479 10.981 1.00 94.06 103 LYS A CA 1
ATOM 846 C C . LYS A 1 103 ? 0.306 17.848 11.660 1.00 94.06 103 LYS A C 1
ATOM 848 O O . LYS A 1 103 ? 0.654 17.881 12.842 1.00 94.06 103 LYS A O 1
ATOM 853 N N . LYS A 1 104 ? -0.043 18.929 10.952 1.00 95.12 104 LYS A N 1
ATOM 854 C CA . LYS A 1 104 ? -0.053 20.310 11.466 1.00 95.12 104 LYS A CA 1
ATOM 855 C C . LYS A 1 104 ? -1.249 20.622 12.367 1.00 95.12 104 LYS A C 1
ATOM 857 O O . LYS A 1 104 ? -1.224 21.647 13.039 1.00 95.12 104 LYS A O 1
ATOM 862 N N . GLN A 1 105 ? -2.285 19.783 12.380 1.00 93.25 105 GLN A N 1
ATOM 863 C CA . GLN A 1 105 ? -3.438 20.009 13.246 1.00 93.25 105 GLN A CA 1
ATOM 864 C C . GLN A 1 105 ? -3.070 19.893 14.732 1.00 93.25 105 GLN A C 1
ATOM 866 O O . GLN A 1 105 ? -2.170 19.137 15.115 1.00 93.25 105 GLN A O 1
ATOM 871 N N . ASP A 1 106 ? -3.821 20.621 15.558 1.00 92.25 106 ASP A N 1
ATOM 872 C CA . ASP A 1 106 ? -3.768 20.539 17.019 1.00 92.25 106 ASP A CA 1
ATOM 873 C C . ASP A 1 106 ? -4.066 19.110 17.512 1.00 92.25 106 ASP A C 1
ATOM 875 O O . ASP A 1 106 ? -4.864 18.388 16.907 1.00 92.25 106 ASP A O 1
ATOM 879 N N . THR A 1 107 ? -3.443 18.694 18.615 1.00 88.62 107 THR A N 1
ATOM 880 C CA . THR A 1 107 ? -3.653 17.373 19.225 1.00 88.62 107 THR A CA 1
ATOM 881 C C . THR A 1 107 ? -5.113 17.131 19.606 1.00 88.62 107 THR A C 1
ATOM 883 O O . THR A 1 107 ? -5.602 16.025 19.395 1.00 88.62 107 THR A O 1
ATOM 886 N N . VAL A 1 108 ? -5.853 18.159 20.038 1.00 89.62 108 VAL A N 1
ATOM 887 C CA . VAL A 1 108 ? -7.292 18.072 20.364 1.00 89.62 108 VAL A CA 1
ATOM 888 C C . VAL A 1 108 ? -8.142 17.764 19.121 1.00 89.62 108 VAL A C 1
ATOM 890 O O . VAL A 1 108 ? -9.247 17.224 19.204 1.00 89.62 108 VAL A O 1
ATOM 893 N N . ASN A 1 109 ? -7.629 18.087 17.932 1.00 89.75 109 ASN A N 1
ATOM 894 C CA . ASN A 1 109 ? -8.294 17.810 16.663 1.00 89.75 109 ASN A CA 1
ATOM 895 C C . ASN A 1 109 ? -7.927 16.442 16.072 1.00 89.75 109 ASN A C 1
ATOM 897 O O . ASN A 1 109 ? -8.618 15.981 15.163 1.00 89.75 109 ASN A O 1
ATOM 901 N N . LYS A 1 110 ? -6.906 15.761 16.603 1.00 94.00 110 LYS A N 1
ATOM 902 C CA . LYS A 1 110 ? -6.458 14.443 16.132 1.00 94.00 110 LYS A CA 1
ATOM 903 C C . LYS A 1 110 ? -7.293 13.318 16.742 1.00 94.00 110 LYS A C 1
ATOM 905 O O . LYS A 1 110 ? -6.770 12.444 17.419 1.00 94.00 110 LYS A O 1
ATOM 910 N N . THR A 1 111 ? -8.595 13.347 16.476 1.00 95.94 111 THR A N 1
ATOM 911 C CA . THR A 1 111 ? -9.533 12.279 16.849 1.00 95.94 111 THR A CA 1
ATOM 912 C C . THR A 1 111 ? -9.848 11.394 15.654 1.00 95.94 111 THR A C 1
ATOM 914 O O . THR A 1 111 ? -9.794 11.839 14.500 1.00 95.94 111 THR A O 1
ATOM 917 N N . TRP A 1 112 ? -10.236 10.144 15.906 1.00 95.38 112 TRP A N 1
ATOM 918 C CA . TRP A 1 112 ? -10.547 9.194 14.835 1.00 95.38 112 TRP A CA 1
ATOM 919 C C . TRP A 1 112 ? -11.707 9.674 13.950 1.00 95.38 112 TRP A C 1
ATOM 921 O O . TRP A 1 112 ? -11.691 9.533 12.727 1.00 95.38 112 TRP A O 1
ATOM 931 N N . LYS A 1 113 ? -12.701 10.339 14.549 1.00 96.06 113 LYS A N 1
ATOM 932 C CA . LYS A 1 113 ? -13.818 10.952 13.816 1.00 96.06 113 LYS A CA 1
ATOM 933 C C . LYS A 1 113 ? -13.346 12.021 12.823 1.00 96.06 113 LYS A C 1
ATOM 935 O O . LYS A 1 113 ? -13.805 12.037 11.680 1.00 96.06 113 LYS A O 1
ATOM 940 N N . LYS A 1 114 ? -12.436 12.906 13.243 1.00 96.44 114 LYS A N 1
ATOM 941 C CA . LYS A 1 114 ? -11.881 13.959 12.378 1.00 96.44 114 LYS A CA 1
ATOM 942 C C . LYS A 1 114 ? -10.944 13.384 11.323 1.00 96.44 114 LYS A C 1
ATOM 944 O O . LYS A 1 114 ? -10.988 13.849 10.190 1.00 96.44 114 LYS A O 1
ATOM 949 N N . PHE A 1 115 ? -10.192 12.337 11.662 1.00 97.00 115 PHE A N 1
ATOM 950 C CA . PHE A 1 115 ? -9.338 11.613 10.723 1.00 97.00 115 PHE A CA 1
ATOM 951 C C . PHE A 1 115 ? -10.150 11.066 9.546 1.00 97.00 115 PHE A C 1
ATOM 953 O O . PHE A 1 115 ? -9.860 11.391 8.396 1.00 97.00 115 PHE A O 1
ATOM 960 N N . LYS A 1 116 ? -11.223 10.314 9.834 1.00 96.94 116 LYS A N 1
ATOM 961 C CA . LYS A 1 116 ? -12.121 9.770 8.804 1.00 96.94 116 LYS A CA 1
ATOM 962 C C . LYS A 1 116 ? -12.685 10.874 7.914 1.00 96.94 116 LYS A C 1
ATOM 964 O O . LYS A 1 116 ? -12.625 10.762 6.696 1.00 96.94 116 LYS A O 1
ATOM 969 N N . SER A 1 117 ? -13.178 11.960 8.511 1.00 96.81 117 SER A N 1
ATOM 970 C CA . SER A 1 117 ? -13.727 13.098 7.762 1.00 96.81 117 SER A CA 1
ATOM 971 C C . SER A 1 117 ? -12.689 13.750 6.837 1.00 96.81 117 SER A C 1
ATOM 973 O O . SER A 1 117 ? -12.942 13.916 5.645 1.00 96.81 117 SER A O 1
ATOM 975 N N . HIS A 1 118 ? -11.500 14.056 7.367 1.00 96.62 118 HIS A N 1
ATOM 976 C CA . HIS A 1 118 ? -10.412 14.701 6.633 1.00 96.62 118 HIS A CA 1
ATOM 977 C C . HIS A 1 118 ? -9.998 13.893 5.401 1.00 96.62 118 HIS A C 1
ATOM 979 O O . HIS A 1 118 ? -9.984 14.413 4.289 1.00 96.62 118 HIS A O 1
ATOM 985 N N . PHE A 1 119 ? -9.703 12.607 5.588 1.00 96.56 119 PHE A N 1
ATOM 986 C CA . PHE A 1 119 ? -9.213 11.773 4.497 1.00 96.56 119 PHE A CA 1
ATOM 987 C C . PHE A 1 119 ? -10.314 11.302 3.546 1.00 96.56 119 PHE A C 1
ATOM 989 O O . PHE A 1 119 ? -10.035 11.151 2.365 1.00 96.56 119 PHE A O 1
ATOM 996 N N . THR A 1 120 ? -11.569 11.165 3.990 1.00 96.31 120 THR A N 1
ATOM 997 C CA . THR A 1 120 ? -12.692 10.941 3.057 1.00 96.31 120 THR A CA 1
ATOM 998 C C . THR A 1 120 ? -12.810 12.100 2.075 1.00 96.31 120 THR A C 1
ATOM 1000 O O . THR A 1 120 ? -12.973 11.883 0.876 1.00 96.31 120 THR A O 1
ATOM 1003 N N . LYS A 1 121 ? -12.705 13.337 2.579 1.00 94.75 121 LYS A N 1
ATOM 1004 C CA . LYS A 1 121 ? -12.740 14.528 1.734 1.00 94.75 121 LYS A CA 1
ATOM 1005 C C . LYS A 1 121 ? -11.568 14.531 0.751 1.00 94.75 121 LYS A C 1
ATOM 1007 O O . LYS A 1 121 ? -11.809 14.616 -0.445 1.00 94.75 121 LYS A O 1
ATOM 1012 N N . ALA A 1 122 ? -10.344 14.346 1.244 1.00 93.62 122 ALA A N 1
ATOM 1013 C CA . ALA A 1 122 ? -9.141 14.289 0.413 1.00 93.62 122 ALA A CA 1
ATOM 1014 C C . ALA A 1 122 ? -9.240 13.246 -0.712 1.00 93.62 122 ALA A C 1
ATOM 1016 O O . ALA A 1 122 ? -8.999 13.550 -1.875 1.00 93.62 122 ALA A O 1
ATOM 1017 N N . ILE A 1 123 ? -9.659 12.021 -0.380 1.00 93.12 123 ILE A N 1
ATOM 1018 C CA . ILE A 1 123 ? -9.799 10.926 -1.347 1.00 93.12 123 ILE A CA 1
ATOM 1019 C C . ILE A 1 123 ? -10.839 11.273 -2.418 1.00 93.12 123 ILE A C 1
ATOM 1021 O O . ILE A 1 123 ? -10.611 11.025 -3.601 1.00 93.12 123 ILE A O 1
ATOM 1025 N N . ASN A 1 124 ? -11.969 11.867 -2.032 1.00 90.81 124 ASN A N 1
ATOM 1026 C CA . ASN A 1 124 ? -12.997 12.279 -2.987 1.00 90.81 124 ASN A CA 1
ATOM 1027 C C . ASN A 1 124 ? -12.540 13.448 -3.868 1.00 90.81 124 ASN A C 1
ATOM 1029 O O . ASN A 1 124 ? -12.796 13.434 -5.071 1.00 90.81 124 ASN A O 1
ATOM 1033 N N . ASP A 1 125 ? -11.849 14.432 -3.296 1.00 89.00 125 ASP A N 1
ATOM 1034 C CA . ASP A 1 125 ? -11.303 15.568 -4.039 1.00 89.00 125 ASP A CA 1
ATOM 1035 C C . ASP A 1 125 ? -10.267 15.074 -5.071 1.00 89.00 125 ASP A C 1
ATOM 1037 O O . ASP A 1 125 ? -10.357 15.411 -6.252 1.00 89.00 125 ASP A O 1
ATOM 1041 N N . ASN A 1 126 ? -9.374 14.163 -4.671 1.00 87.06 126 ASN A N 1
ATOM 1042 C CA . ASN A 1 126 ? -8.372 13.542 -5.544 1.00 87.06 126 ASN A CA 1
ATOM 1043 C C . ASN A 1 126 ? -8.982 12.691 -6.666 1.00 87.06 126 ASN A C 1
ATOM 1045 O O . ASN A 1 126 ? -8.466 12.692 -7.784 1.00 87.06 126 ASN A O 1
ATOM 1049 N N . LYS A 1 127 ? -10.085 11.975 -6.399 1.00 81.25 127 LYS A N 1
ATOM 1050 C CA . LYS A 1 127 ? -10.818 11.205 -7.423 1.00 81.25 127 LYS A CA 1
ATOM 1051 C C . LYS A 1 127 ? -11.408 12.105 -8.512 1.00 81.25 127 LYS A C 1
ATOM 1053 O O . LYS A 1 127 ? -11.511 11.680 -9.660 1.00 81.25 127 LYS A O 1
ATOM 1058 N N . ASN A 1 128 ? -11.776 13.335 -8.159 1.00 79.25 128 ASN A N 1
ATOM 1059 C CA . ASN A 1 128 ? -12.368 14.302 -9.081 1.00 79.25 128 ASN A CA 1
ATOM 1060 C C . ASN A 1 128 ? -11.324 15.214 -9.753 1.00 79.25 128 ASN A C 1
ATOM 1062 O O . ASN A 1 128 ? -11.642 15.884 -10.737 1.00 79.25 128 ASN A O 1
ATOM 1066 N N . ASP A 1 129 ? -10.081 15.240 -9.263 1.00 81.44 129 ASP A N 1
ATOM 1067 C CA . ASP A 1 129 ? -9.021 16.079 -9.814 1.00 81.44 129 ASP A CA 1
ATOM 1068 C C . ASP A 1 129 ? -8.261 15.402 -10.971 1.00 81.44 129 ASP A C 1
ATOM 1070 O O . ASP A 1 129 ? -7.535 14.416 -10.818 1.00 81.44 129 ASP A O 1
ATOM 1074 N N . THR A 1 130 ? -8.366 15.994 -12.163 1.00 68.44 130 THR A N 1
ATOM 1075 C CA . THR A 1 130 ? -7.723 15.475 -13.384 1.00 68.44 130 THR A CA 1
ATOM 1076 C C . THR A 1 130 ? -6.190 15.527 -13.306 1.00 68.44 130 THR A C 1
ATOM 1078 O O . THR A 1 130 ? -5.508 14.680 -13.894 1.00 68.44 130 THR A O 1
ATOM 1081 N N . GLY A 1 131 ? -5.625 16.496 -12.574 1.00 75.12 131 GLY A N 1
ATOM 1082 C CA . GLY A 1 131 ? -4.178 16.605 -12.367 1.00 75.12 131 GLY A CA 1
ATOM 1083 C C . GLY A 1 131 ? -3.627 15.437 -11.549 1.00 75.12 131 GLY A C 1
ATOM 1084 O O . GLY A 1 131 ? -2.640 14.804 -11.938 1.00 75.12 131 GLY A O 1
ATOM 1085 N N . THR A 1 132 ? -4.321 15.105 -10.464 1.00 74.25 132 THR A N 1
ATOM 1086 C CA . THR A 1 132 ? -3.996 14.004 -9.555 1.00 74.25 132 THR A CA 1
ATOM 1087 C C . THR A 1 132 ? -4.124 12.650 -10.247 1.00 74.25 132 THR A C 1
ATOM 1089 O O . THR A 1 132 ? -3.199 11.843 -10.166 1.00 74.25 132 THR A O 1
ATOM 1092 N N . LEU A 1 133 ? -5.175 12.425 -11.044 1.00 70.69 133 LEU A N 1
ATOM 1093 C CA . LEU A 1 133 ? -5.326 11.202 -11.847 1.00 70.69 133 LEU A CA 1
ATOM 1094 C C . LEU A 1 133 ? -4.168 10.994 -12.834 1.00 70.69 133 LEU A C 1
ATOM 1096 O O . LEU A 1 133 ? -3.631 9.889 -12.953 1.00 70.69 133 LEU A O 1
ATOM 1100 N N . LYS A 1 134 ? -3.731 12.059 -13.518 1.00 69.62 134 LYS A N 1
ATOM 1101 C CA . LYS A 1 134 ? -2.592 11.986 -14.445 1.00 69.62 134 LYS A CA 1
ATOM 1102 C C . LYS A 1 134 ? -1.284 11.686 -13.707 1.00 69.62 134 LYS A C 1
ATOM 1104 O O . LYS A 1 134 ? -0.488 10.872 -14.176 1.00 69.62 134 LYS A O 1
ATOM 1109 N N . ALA A 1 135 ? -1.065 12.317 -12.553 1.00 70.12 135 ALA A N 1
ATOM 1110 C CA . ALA A 1 135 ? 0.100 12.064 -11.709 1.00 70.12 135 ALA A CA 1
ATOM 1111 C C . ALA A 1 135 ? 0.117 10.627 -11.160 1.00 70.12 135 ALA A C 1
ATOM 1113 O O . ALA A 1 135 ? 1.164 9.981 -11.187 1.00 70.12 135 ALA A O 1
ATOM 1114 N N . LEU A 1 136 ? -1.038 10.104 -10.739 1.00 72.69 136 LEU A N 1
ATOM 1115 C CA . LEU A 1 136 ? -1.210 8.723 -10.288 1.00 72.69 136 LEU A CA 1
ATOM 1116 C C . LEU A 1 136 ? -0.913 7.715 -11.400 1.00 72.69 136 LEU A C 1
ATOM 1118 O O . LEU A 1 136 ? -0.169 6.764 -11.170 1.00 72.69 136 LEU A O 1
ATOM 1122 N N . GLY A 1 137 ? -1.418 7.944 -12.616 1.00 72.12 137 GLY A N 1
ATOM 1123 C CA . GLY A 1 137 ? -1.124 7.088 -13.768 1.00 72.12 137 GLY A CA 1
ATOM 1124 C C . GLY A 1 137 ? 0.378 6.988 -14.059 1.00 72.12 137 GLY A C 1
ATOM 1125 O O . GLY A 1 137 ? 0.910 5.892 -14.231 1.00 72.12 137 GLY A O 1
ATOM 1126 N N . MET A 1 138 ? 1.088 8.121 -14.029 1.00 71.06 138 MET A N 1
ATOM 1127 C CA . MET A 1 138 ? 2.547 8.145 -14.194 1.00 71.06 138 MET A CA 1
ATOM 1128 C C . MET A 1 138 ? 3.273 7.462 -13.025 1.00 71.06 138 MET A C 1
ATOM 1130 O O . MET A 1 138 ? 4.198 6.684 -13.246 1.00 71.06 138 MET A O 1
ATOM 1134 N N . ALA A 1 139 ? 2.850 7.712 -11.783 1.00 69.19 139 ALA A N 1
ATOM 1135 C CA . ALA A 1 139 ? 3.459 7.115 -10.596 1.00 69.19 139 ALA A CA 1
ATOM 1136 C C . ALA A 1 139 ? 3.293 5.588 -10.556 1.00 69.19 139 ALA A C 1
ATOM 1138 O O . ALA A 1 139 ? 4.232 4.883 -10.185 1.00 69.19 139 ALA A O 1
ATOM 1139 N N . ASN A 1 140 ? 2.136 5.072 -10.978 1.00 74.69 140 ASN A N 1
ATOM 1140 C CA . ASN A 1 140 ? 1.879 3.636 -11.062 1.00 74.69 140 ASN A CA 1
ATOM 1141 C C . ASN A 1 140 ? 2.763 2.967 -12.120 1.00 74.69 140 ASN A C 1
ATOM 1143 O O . ASN A 1 140 ? 3.388 1.952 -11.815 1.00 74.69 140 ASN A O 1
ATOM 1147 N N . ALA A 1 141 ? 2.905 3.575 -13.304 1.00 73.56 141 ALA A N 1
ATOM 1148 C CA . ALA A 1 141 ? 3.806 3.077 -14.346 1.00 73.56 141 ALA A CA 1
ATOM 1149 C C . ALA A 1 141 ? 5.265 2.998 -13.854 1.00 73.56 141 ALA A C 1
ATOM 1151 O O . ALA A 1 141 ? 5.930 1.977 -14.029 1.00 73.56 141 ALA A O 1
ATOM 1152 N N . VAL A 1 142 ? 5.738 4.033 -13.151 1.00 79.12 142 VAL A N 1
ATOM 1153 C CA . VAL A 1 142 ? 7.087 4.058 -12.561 1.00 79.12 142 VAL A CA 1
ATOM 1154 C C . VAL A 1 142 ? 7.240 3.019 -11.443 1.00 79.12 142 VAL A C 1
ATOM 1156 O O . VAL A 1 142 ? 8.262 2.340 -11.368 1.00 79.12 142 VAL A O 1
ATOM 1159 N N . LYS A 1 143 ? 6.242 2.858 -10.563 1.00 76.44 143 LYS A N 1
ATOM 1160 C CA . LYS A 1 143 ? 6.283 1.862 -9.476 1.00 76.44 143 LYS A CA 1
ATOM 1161 C C . LYS A 1 143 ? 6.348 0.439 -10.031 1.00 76.44 143 LYS A C 1
ATOM 1163 O O . LYS A 1 143 ? 7.112 -0.380 -9.518 1.00 76.44 143 LYS A O 1
ATOM 1168 N N . GLU A 1 144 ? 5.585 0.154 -11.081 1.00 80.44 144 GLU A N 1
ATOM 1169 C CA . GLU A 1 144 ? 5.606 -1.140 -11.760 1.00 80.44 144 GLU A CA 1
ATOM 1170 C C . GLU A 1 144 ? 6.964 -1.406 -12.424 1.00 80.44 144 GLU A C 1
ATOM 1172 O O . GLU A 1 144 ? 7.512 -2.500 -12.288 1.00 80.44 144 GLU A O 1
ATOM 1177 N N . GLU A 1 145 ? 7.560 -0.398 -13.064 1.00 82.00 145 GLU A N 1
ATOM 1178 C CA . GLU A 1 145 ? 8.903 -0.489 -13.643 1.00 82.00 145 GLU A CA 1
ATOM 1179 C C . GLU A 1 145 ? 9.983 -0.731 -12.576 1.00 82.00 145 GLU A C 1
ATOM 1181 O O . GLU A 1 145 ? 10.827 -1.613 -12.732 1.00 82.00 145 GLU A O 1
ATOM 1186 N N . ILE A 1 146 ? 9.925 -0.026 -11.441 1.00 83.00 146 ILE A N 1
ATOM 1187 C CA . ILE A 1 146 ? 10.836 -0.252 -10.309 1.00 83.00 146 ILE A CA 1
ATOM 1188 C C . ILE A 1 146 ? 10.685 -1.673 -9.763 1.00 83.00 146 ILE A C 1
ATOM 1190 O O . ILE A 1 146 ? 11.689 -2.315 -9.456 1.00 83.00 146 ILE A O 1
ATOM 1194 N N . ASN A 1 147 ? 9.458 -2.182 -9.635 1.00 86.00 147 ASN A N 1
ATOM 1195 C CA . ASN A 1 147 ? 9.230 -3.549 -9.174 1.00 86.00 147 ASN A CA 1
ATOM 1196 C C . ASN A 1 147 ? 9.784 -4.579 -10.165 1.00 86.00 147 ASN A C 1
ATOM 1198 O O . ASN A 1 147 ? 10.498 -5.484 -9.740 1.00 86.00 147 ASN A O 1
ATOM 1202 N N . LYS A 1 148 ? 9.555 -4.401 -11.472 1.00 86.38 148 LYS A N 1
ATOM 1203 C CA . LYS A 1 148 ? 10.172 -5.240 -12.514 1.00 86.38 148 LYS A CA 1
ATOM 1204 C C . LYS A 1 148 ? 11.697 -5.208 -12.419 1.00 86.38 148 LYS A C 1
ATOM 1206 O O . LYS A 1 148 ? 12.332 -6.256 -12.436 1.00 86.38 148 LYS A O 1
ATOM 1211 N N . ASN A 1 149 ? 12.287 -4.031 -12.223 1.00 86.62 149 ASN A N 1
ATOM 1212 C CA . ASN A 1 149 ? 13.733 -3.893 -12.059 1.00 86.62 149 ASN A CA 1
ATOM 1213 C C . ASN A 1 149 ? 14.248 -4.568 -10.784 1.00 86.62 149 ASN A C 1
ATOM 1215 O O . ASN A 1 149 ? 15.293 -5.210 -10.830 1.00 86.62 149 ASN A O 1
ATOM 1219 N N . LYS A 1 150 ? 13.523 -4.487 -9.662 1.00 89.31 150 LYS A N 1
ATOM 1220 C CA . LYS A 1 150 ? 13.874 -5.204 -8.425 1.00 89.31 150 LYS A CA 1
ATOM 1221 C C . LYS A 1 150 ? 13.852 -6.717 -8.621 1.00 89.31 150 LYS A C 1
ATOM 1223 O O . LYS A 1 150 ? 14.791 -7.383 -8.196 1.00 89.31 150 LYS A O 1
ATOM 1228 N N . GLU A 1 151 ? 12.817 -7.251 -9.265 1.00 90.06 151 GLU A N 1
ATOM 1229 C CA . GLU A 1 151 ? 12.728 -8.684 -9.566 1.00 90.06 151 GLU A CA 1
ATOM 1230 C C . GLU A 1 151 ? 13.836 -9.120 -10.534 1.00 90.06 151 GLU A C 1
ATOM 1232 O O . GLU A 1 151 ? 14.550 -10.080 -10.253 1.00 90.06 151 GLU A O 1
ATOM 1237 N N . ASN A 1 152 ? 14.096 -8.351 -11.596 1.00 88.94 152 ASN A N 1
ATOM 1238 C CA . ASN A 1 152 ? 15.223 -8.596 -12.501 1.00 88.94 152 ASN A CA 1
ATOM 1239 C C . ASN A 1 152 ? 16.567 -8.591 -11.758 1.00 88.94 152 ASN A C 1
ATOM 1241 O O . ASN A 1 152 ? 17.435 -9.416 -12.035 1.00 88.94 152 ASN A O 1
ATOM 1245 N N . MET A 1 153 ? 16.741 -7.690 -10.789 1.00 89.00 153 MET A N 1
ATOM 1246 C CA . MET A 1 153 ? 17.954 -7.604 -9.981 1.00 89.00 153 MET A CA 1
ATOM 1247 C C . MET A 1 153 ? 18.111 -8.814 -9.048 1.00 89.00 153 MET A C 1
ATOM 1249 O O . MET A 1 153 ? 19.229 -9.294 -8.874 1.00 89.00 153 MET A O 1
ATOM 1253 N N . LYS A 1 154 ? 17.014 -9.352 -8.493 1.00 91.69 154 LYS A N 1
ATOM 1254 C CA . LYS A 1 154 ? 17.032 -10.613 -7.727 1.00 91.69 154 LYS A CA 1
ATOM 1255 C C . LYS A 1 154 ? 17.414 -11.799 -8.610 1.00 91.69 154 LYS A C 1
ATOM 1257 O O . LYS A 1 154 ? 18.289 -12.569 -8.229 1.00 91.69 154 LYS A O 1
ATOM 1262 N N . VAL A 1 155 ? 16.808 -11.914 -9.794 1.00 91.94 155 VAL A N 1
ATOM 1263 C CA . VAL A 1 155 ? 17.126 -12.975 -10.766 1.00 91.94 155 VAL A CA 1
ATOM 1264 C C . VAL A 1 155 ? 18.591 -12.886 -11.194 1.00 91.94 155 VAL A C 1
ATOM 1266 O O . VAL A 1 155 ? 19.288 -13.896 -11.224 1.00 91.94 155 VAL A O 1
ATOM 1269 N N . PHE A 1 156 ? 19.092 -11.677 -11.454 1.00 89.94 156 PHE A N 1
ATOM 1270 C CA . PHE A 1 156 ? 20.500 -11.455 -11.772 1.00 89.94 156 PHE A CA 1
ATOM 1271 C C . PHE A 1 156 ? 21.425 -11.836 -10.608 1.00 89.94 156 PHE A C 1
ATOM 1273 O O . PHE A 1 156 ? 22.438 -12.501 -10.822 1.00 89.94 156 PHE A O 1
ATOM 1280 N N . ALA A 1 157 ? 21.080 -11.457 -9.374 1.00 91.69 157 ALA A N 1
ATOM 1281 C CA . ALA A 1 157 ? 21.849 -11.825 -8.189 1.00 91.69 157 ALA A CA 1
ATOM 1282 C C . ALA A 1 157 ? 21.897 -13.349 -7.996 1.00 91.69 157 ALA A C 1
ATOM 1284 O O . ALA A 1 157 ? 22.972 -13.899 -7.762 1.00 91.69 157 ALA A O 1
ATOM 1285 N N . GLN A 1 158 ? 20.766 -14.038 -8.170 1.00 92.00 158 GLN A N 1
ATOM 1286 C CA . GLN A 1 158 ? 20.698 -15.495 -8.102 1.00 92.00 158 GLN A CA 1
ATOM 1287 C C . GLN A 1 158 ? 21.542 -16.152 -9.204 1.00 92.00 158 GLN A C 1
ATOM 1289 O O . GLN A 1 158 ? 22.378 -17.003 -8.907 1.00 92.00 158 GLN A O 1
ATOM 1294 N N . ALA A 1 159 ? 21.402 -15.708 -10.456 1.00 92.06 159 ALA A N 1
ATOM 1295 C CA . ALA A 1 159 ? 22.197 -16.218 -11.571 1.00 92.06 159 ALA A CA 1
ATOM 1296 C C . ALA A 1 159 ? 23.706 -15.991 -11.359 1.00 92.06 159 ALA A C 1
ATOM 1298 O O . ALA A 1 159 ? 24.517 -16.849 -11.702 1.00 92.06 159 ALA A O 1
ATOM 1299 N N . SER A 1 160 ? 24.090 -14.864 -10.751 1.00 93.25 160 SER A N 1
ATOM 1300 C CA . SER A 1 160 ? 25.478 -14.569 -10.379 1.00 93.25 160 SER A CA 1
ATOM 1301 C C . SER A 1 160 ? 25.998 -15.522 -9.296 1.00 93.25 160 SER A C 1
ATOM 1303 O O . SER A 1 160 ? 27.099 -16.059 -9.420 1.00 93.25 160 SER A O 1
ATOM 1305 N N . MET A 1 161 ? 25.200 -15.804 -8.261 1.00 93.94 161 MET A N 1
ATOM 1306 C CA . MET A 1 161 ? 25.556 -16.792 -7.235 1.00 93.94 161 MET A CA 1
ATOM 1307 C C . MET A 1 161 ? 25.734 -18.193 -7.833 1.00 93.94 161 MET A C 1
ATOM 1309 O O . MET A 1 161 ? 26.738 -18.849 -7.556 1.00 93.94 161 MET A O 1
ATOM 1313 N N . GLU A 1 162 ? 24.811 -18.628 -8.691 1.00 93.56 162 GLU A N 1
ATOM 1314 C CA . GLU A 1 162 ? 24.889 -19.920 -9.381 1.00 93.56 162 GLU A CA 1
ATOM 1315 C C . GLU A 1 162 ? 26.101 -19.999 -10.326 1.00 93.56 162 GLU A C 1
ATOM 1317 O O . GLU A 1 162 ? 26.782 -21.026 -10.390 1.00 93.56 162 GLU A O 1
ATOM 1322 N N . ALA A 1 163 ? 26.416 -18.915 -11.041 1.00 92.75 163 ALA A N 1
ATOM 1323 C CA . ALA A 1 163 ? 27.597 -18.839 -11.896 1.00 92.75 163 ALA A CA 1
ATOM 1324 C C . ALA A 1 163 ? 28.894 -18.953 -11.080 1.00 92.75 163 ALA A C 1
ATOM 1326 O O . ALA A 1 163 ? 29.769 -19.740 -11.438 1.00 92.75 163 ALA A O 1
ATOM 1327 N N . ASN A 1 164 ? 28.995 -18.243 -9.953 1.00 93.19 164 ASN A N 1
ATOM 1328 C CA . ASN A 1 164 ? 30.156 -18.320 -9.063 1.00 93.19 164 ASN A CA 1
ATOM 1329 C C . ASN A 1 164 ? 30.332 -19.723 -8.464 1.00 93.19 164 ASN A C 1
ATOM 1331 O O . ASN A 1 164 ? 31.453 -20.219 -8.369 1.00 93.19 164 ASN A O 1
ATOM 1335 N N . GLN A 1 165 ? 29.237 -20.404 -8.113 1.00 95.06 165 GLN A N 1
ATOM 1336 C CA . GLN A 1 165 ? 29.289 -21.803 -7.678 1.00 95.06 165 GLN A CA 1
ATOM 1337 C C . GLN A 1 165 ? 29.838 -22.720 -8.779 1.00 95.06 165 GLN A C 1
ATOM 1339 O O . GLN A 1 165 ? 30.714 -23.542 -8.512 1.00 95.06 165 GLN A O 1
ATOM 1344 N N . LYS A 1 166 ? 29.378 -22.559 -10.027 1.00 94.06 166 LYS A N 1
ATOM 1345 C CA . LYS A 1 166 ? 29.882 -23.341 -11.170 1.00 94.06 166 LYS A CA 1
ATOM 1346 C C . LYS A 1 166 ? 31.356 -23.066 -11.466 1.00 94.06 166 LYS A C 1
ATOM 1348 O O . LYS A 1 166 ? 32.081 -24.012 -11.759 1.00 94.06 166 LYS A O 1
ATOM 1353 N N . ILE A 1 167 ? 31.802 -21.812 -11.370 1.00 95.50 167 ILE A N 1
ATOM 1354 C CA . ILE A 1 167 ? 33.217 -21.447 -11.540 1.00 95.50 167 ILE A CA 1
ATOM 1355 C C . ILE A 1 167 ? 34.072 -22.160 -10.490 1.00 95.50 167 ILE A C 1
ATOM 1357 O O . ILE A 1 167 ? 35.009 -22.857 -10.864 1.00 95.50 167 ILE A O 1
ATOM 1361 N N . ASN A 1 168 ? 33.689 -22.098 -9.211 1.00 94.19 168 ASN A N 1
ATOM 1362 C CA . ASN A 1 168 ? 34.409 -22.795 -8.141 1.00 94.19 168 ASN A CA 1
ATOM 1363 C C . ASN A 1 168 ? 34.497 -24.314 -8.383 1.00 94.19 168 ASN A C 1
ATOM 1365 O O . ASN A 1 168 ? 35.547 -24.917 -8.171 1.00 94.19 168 ASN A O 1
ATOM 1369 N N . LEU A 1 169 ? 33.416 -24.947 -8.856 1.00 94.12 169 LEU A N 1
ATOM 1370 C CA . LEU A 1 169 ? 33.424 -26.377 -9.191 1.00 94.12 169 LEU A CA 1
ATOM 1371 C C . LEU A 1 169 ? 34.363 -26.696 -10.362 1.00 94.12 169 LEU A C 1
ATOM 1373 O O . LEU A 1 169 ? 35.088 -27.691 -10.322 1.00 94.12 169 LEU A O 1
ATOM 1377 N N . LEU A 1 170 ? 34.372 -25.856 -11.400 1.00 93.44 170 LEU A N 1
ATOM 1378 C CA . LEU A 1 170 ? 35.277 -26.018 -12.539 1.00 93.44 170 LEU A CA 1
ATOM 1379 C C . LEU A 1 170 ? 36.738 -25.826 -12.132 1.00 93.44 170 LEU A C 1
ATOM 1381 O O . LEU A 1 170 ? 37.590 -26.595 -12.569 1.00 93.44 170 LEU A O 1
ATOM 1385 N N . GLU A 1 171 ? 37.033 -24.848 -11.277 1.00 92.50 171 GLU A N 1
ATOM 1386 C CA . GLU A 1 171 ? 38.375 -24.631 -10.733 1.00 92.50 171 GLU A CA 1
ATOM 1387 C C . GLU A 1 171 ? 38.863 -25.852 -9.944 1.00 92.50 171 GLU A C 1
ATOM 1389 O O . GLU A 1 171 ? 39.978 -26.326 -10.175 1.00 92.50 171 GLU A O 1
ATOM 1394 N N . GLN A 1 172 ? 38.010 -26.428 -9.089 1.00 92.06 172 GLN A N 1
ATOM 1395 C CA . GLN A 1 172 ? 38.317 -27.660 -8.355 1.00 92.06 172 GLN A CA 1
ATOM 1396 C C . GLN A 1 172 ? 38.572 -28.847 -9.294 1.00 92.06 172 GLN A C 1
ATOM 1398 O O . GLN A 1 172 ? 39.551 -29.574 -9.121 1.00 92.06 172 GLN A O 1
ATOM 1403 N N . HIS A 1 173 ? 37.732 -29.031 -10.316 1.00 90.69 173 HIS A N 1
ATOM 1404 C CA . HIS A 1 173 ? 37.894 -30.110 -11.290 1.00 90.69 173 HIS A CA 1
ATOM 1405 C C . HIS A 1 173 ? 39.181 -29.956 -12.117 1.00 90.69 173 HIS A C 1
ATOM 1407 O O . HIS A 1 173 ? 39.915 -30.922 -12.328 1.00 90.69 173 HIS A O 1
ATOM 1413 N N . CYS A 1 174 ? 39.501 -28.734 -12.550 1.00 88.00 174 CYS A N 1
ATOM 1414 C CA . CYS A 1 174 ? 40.752 -28.433 -13.242 1.00 88.00 174 CYS A CA 1
ATOM 1415 C C . CYS A 1 174 ? 41.974 -28.717 -12.357 1.00 88.00 174 CYS A C 1
ATOM 1417 O O . CYS A 1 174 ? 42.935 -29.316 -12.837 1.00 88.00 174 CYS A O 1
ATOM 1419 N N . ALA A 1 175 ? 41.935 -28.345 -11.074 1.00 87.88 175 ALA A N 1
ATOM 1420 C CA . ALA A 1 175 ? 43.008 -28.647 -10.129 1.00 87.88 175 ALA A CA 1
ATOM 1421 C C . ALA A 1 175 ? 43.199 -30.163 -9.930 1.00 87.88 175 ALA A C 1
ATOM 1423 O O . ALA A 1 175 ? 44.334 -30.640 -9.937 1.00 87.88 175 ALA A O 1
ATOM 1424 N N . ALA A 1 176 ? 42.108 -30.931 -9.831 1.00 84.69 176 ALA A N 1
ATOM 1425 C CA . ALA A 1 176 ? 42.156 -32.391 -9.719 1.00 84.69 176 ALA A CA 1
ATOM 1426 C C . ALA A 1 176 ? 42.789 -33.054 -10.957 1.00 84.69 176 ALA A C 1
ATOM 1428 O O . ALA A 1 176 ? 43.691 -33.880 -10.822 1.00 84.69 176 ALA A O 1
ATOM 1429 N N . LEU A 1 177 ? 42.401 -32.632 -12.167 1.00 83.44 177 LEU A N 1
ATOM 1430 C CA . LEU A 1 177 ? 43.005 -33.126 -13.412 1.00 83.44 177 LEU A CA 1
ATOM 1431 C C . LEU A 1 177 ? 44.492 -32.762 -13.543 1.00 83.44 177 LEU A C 1
ATOM 1433 O O . LEU A 1 177 ? 45.272 -33.527 -14.112 1.00 83.44 177 LEU A O 1
ATOM 1437 N N . MET A 1 178 ? 44.906 -31.592 -13.046 1.00 81.75 178 MET A N 1
ATOM 1438 C CA . MET A 1 178 ? 46.325 -31.223 -13.019 1.00 81.75 178 MET A CA 1
ATOM 1439 C C . MET A 1 178 ? 47.123 -32.078 -12.026 1.00 81.75 178 MET A C 1
ATOM 1441 O O . MET A 1 178 ? 48.273 -32.406 -12.316 1.00 81.75 178 MET A O 1
ATOM 1445 N N . ALA A 1 179 ? 46.521 -32.482 -10.903 1.00 77.00 179 ALA A N 1
ATOM 1446 C CA . ALA A 1 179 ? 47.139 -33.393 -9.940 1.00 77.00 179 ALA A CA 1
ATOM 1447 C C . ALA A 1 179 ? 47.305 -34.820 -10.504 1.00 77.00 179 ALA A C 1
ATOM 1449 O O . ALA A 1 179 ? 48.368 -35.411 -10.340 1.00 77.00 179 ALA A O 1
ATOM 1450 N N . GLU A 1 180 ? 46.322 -35.345 -11.248 1.00 69.44 180 GLU A N 1
ATOM 1451 C CA . GLU A 1 180 ? 46.432 -36.651 -11.933 1.00 69.44 180 GLU A CA 1
ATOM 1452 C C . GLU A 1 180 ? 47.493 -36.681 -13.044 1.00 69.44 180 GLU A C 1
ATOM 1454 O O . GLU A 1 180 ? 48.008 -37.744 -13.389 1.00 69.44 180 GLU A O 1
ATOM 1459 N N . ARG A 1 181 ? 47.841 -35.523 -13.619 1.00 64.69 181 ARG A N 1
ATOM 1460 C CA . ARG A 1 181 ? 48.868 -35.405 -14.667 1.00 64.69 181 ARG A CA 1
ATOM 1461 C C . ARG A 1 181 ? 50.287 -35.198 -14.138 1.00 64.69 181 ARG A C 1
ATOM 1463 O O . ARG A 1 181 ? 51.202 -35.060 -14.954 1.00 64.69 181 ARG A O 1
ATOM 1470 N N . GLN A 1 182 ? 50.507 -35.180 -12.822 1.00 55.19 182 GLN A N 1
ATOM 1471 C CA . GLN A 1 182 ? 51.871 -35.213 -12.299 1.00 55.19 182 GLN A CA 1
ATOM 1472 C C . GLN A 1 182 ? 52.513 -36.569 -12.652 1.00 55.19 182 GLN A C 1
ATOM 1474 O O . GLN A 1 182 ? 51.956 -37.611 -12.302 1.00 55.19 182 GLN A O 1
ATOM 1479 N N . PRO A 1 183 ? 53.661 -36.601 -13.360 1.00 55.25 183 PRO A N 1
ATOM 1480 C CA . PRO A 1 183 ? 54.351 -37.859 -13.616 1.00 55.25 183 PRO A CA 1
ATOM 1481 C C . PRO A 1 183 ? 54.768 -38.490 -12.276 1.00 55.25 183 PRO A C 1
ATOM 1483 O O . PRO A 1 183 ? 55.143 -37.754 -11.358 1.00 55.25 183 PRO A O 1
ATOM 1486 N N . PRO A 1 184 ? 54.714 -39.830 -12.137 1.00 54.44 184 PRO A N 1
ATOM 1487 C CA . PRO A 1 184 ? 55.136 -40.490 -10.908 1.00 54.44 184 PRO A CA 1
ATOM 1488 C C . PRO A 1 184 ? 56.591 -40.113 -10.570 1.00 54.44 184 PRO A C 1
ATOM 1490 O O . PRO A 1 184 ? 57.391 -39.892 -11.488 1.00 54.44 184 PRO A O 1
ATOM 1493 N N . PRO A 1 185 ? 56.956 -40.036 -9.273 1.00 52.47 185 PRO A N 1
ATOM 1494 C CA . PRO A 1 185 ? 58.327 -39.748 -8.862 1.00 52.47 185 PRO A CA 1
ATOM 1495 C C . PRO A 1 185 ? 59.285 -40.758 -9.515 1.00 52.47 185 PRO A C 1
ATOM 1497 O O . PRO A 1 185 ? 58.896 -41.912 -9.721 1.00 52.47 185 PRO A O 1
ATOM 1500 N N . PRO A 1 186 ? 60.519 -40.357 -9.874 1.00 44.91 186 PRO A N 1
ATOM 1501 C CA . PRO A 1 186 ? 61.405 -41.182 -10.686 1.00 44.91 186 PRO A CA 1
ATOM 1502 C C . PRO A 1 186 ? 61.693 -42.518 -9.989 1.00 44.91 186 PRO A C 1
ATOM 1504 O O . PRO A 1 186 ? 62.456 -42.584 -9.028 1.00 44.91 186 PRO A O 1
ATOM 1507 N N . GLN A 1 187 ? 61.083 -43.597 -10.486 1.00 45.09 187 GLN A N 1
ATOM 1508 C CA . GLN A 1 187 ? 61.413 -44.959 -10.084 1.00 45.09 187 GLN A CA 1
ATOM 1509 C C . GLN A 1 187 ? 62.745 -45.347 -10.734 1.00 45.09 187 GLN A C 1
ATOM 1511 O O . GLN A 1 187 ? 62.860 -45.524 -11.948 1.00 45.09 187 GLN A O 1
ATOM 1516 N N . GLN A 1 188 ? 63.768 -45.461 -9.893 1.00 48.94 188 GLN A N 1
ATOM 1517 C CA . GLN A 1 188 ? 65.187 -45.630 -10.212 1.00 48.94 188 GLN A CA 1
ATOM 1518 C C . GLN A 1 188 ? 65.586 -46.985 -10.843 1.00 48.94 188 GLN A C 1
ATOM 1520 O O . GLN A 1 188 ? 66.750 -47.359 -10.779 1.00 48.94 188 GLN A O 1
ATOM 1525 N N . GLN A 1 189 ? 64.676 -47.737 -11.471 1.00 48.53 189 GLN A N 1
ATOM 1526 C CA . GLN A 1 189 ? 64.948 -49.122 -11.909 1.00 48.53 189 GLN A CA 1
ATOM 1527 C C . GLN A 1 189 ? 64.766 -49.389 -13.413 1.00 48.53 189 GLN A C 1
ATOM 1529 O O . GLN A 1 189 ? 64.672 -50.537 -13.833 1.00 48.53 189 GLN A O 1
ATOM 1534 N N . THR A 1 190 ? 64.788 -48.353 -14.260 1.00 46.47 190 THR A N 1
ATOM 1535 C CA . THR A 1 190 ? 64.618 -48.515 -15.724 1.00 46.47 190 THR A CA 1
ATOM 1536 C C . THR A 1 190 ? 65.786 -47.952 -16.545 1.00 46.47 190 THR A C 1
ATOM 1538 O O . THR A 1 190 ? 65.577 -47.428 -17.638 1.00 46.47 190 THR A O 1
ATOM 1541 N N . MET A 1 191 ? 67.018 -48.013 -16.027 1.00 46.09 191 MET A N 1
ATOM 1542 C CA . MET A 1 191 ? 68.212 -47.482 -16.715 1.00 46.09 191 MET A CA 1
ATOM 1543 C C . MET A 1 191 ? 69.109 -48.559 -17.346 1.00 46.09 191 MET A C 1
ATOM 1545 O O . MET A 1 191 ? 69.800 -48.261 -18.321 1.00 46.09 191 MET A O 1
ATOM 1549 N N . ASP A 1 192 ? 69.042 -49.814 -16.891 1.00 56.62 192 ASP A N 1
ATOM 1550 C CA . ASP A 1 192 ? 69.979 -50.853 -17.349 1.00 56.62 192 ASP A CA 1
ATOM 1551 C C . ASP A 1 192 ? 69.573 -51.480 -18.692 1.00 56.62 192 ASP A C 1
ATOM 1553 O O . ASP A 1 192 ? 70.401 -51.631 -19.589 1.00 56.62 192 ASP A O 1
ATOM 1557 N N . ALA A 1 193 ? 68.280 -51.751 -18.902 1.00 56.56 193 ALA A N 1
ATOM 1558 C CA . ALA A 1 193 ? 67.801 -52.377 -20.140 1.00 56.56 193 ALA A CA 1
ATOM 1559 C C . ALA A 1 193 ? 67.840 -51.428 -21.357 1.00 56.56 193 ALA A C 1
ATOM 1561 O O . ALA A 1 193 ? 68.142 -51.849 -22.473 1.00 56.56 193 ALA A O 1
ATOM 1562 N N . LYS A 1 194 ? 67.569 -50.130 -21.152 1.00 57.03 194 LYS A N 1
ATOM 1563 C CA . LYS A 1 194 ? 67.621 -49.123 -22.227 1.00 57.03 194 LYS A CA 1
ATOM 1564 C C . LYS A 1 194 ? 69.051 -48.693 -22.556 1.00 57.03 194 LYS A C 1
ATOM 1566 O O . LYS A 1 194 ? 69.340 -48.485 -23.731 1.00 57.03 194 LYS A O 1
ATOM 1571 N N . SER A 1 195 ? 69.955 -48.631 -21.572 1.00 60.91 195 SER A N 1
ATOM 1572 C CA . SER A 1 195 ? 71.377 -48.345 -21.829 1.00 60.91 195 SER A CA 1
ATOM 1573 C C . SER A 1 195 ? 72.027 -49.425 -22.688 1.00 60.91 195 SER A C 1
ATOM 1575 O O . SER A 1 195 ? 72.710 -49.093 -23.651 1.00 60.91 195 SER A O 1
ATOM 1577 N N . GLN A 1 196 ? 71.735 -50.704 -22.428 1.00 64.31 196 GLN A N 1
ATOM 1578 C CA . GLN A 1 196 ? 72.237 -51.806 -23.257 1.00 64.31 196 GLN A CA 1
ATOM 1579 C C . GLN A 1 196 ? 71.726 -51.713 -24.703 1.00 64.31 196 GLN A C 1
ATOM 1581 O O . GLN A 1 196 ? 72.481 -51.924 -25.650 1.00 64.31 196 GLN A O 1
ATOM 1586 N N . GLN A 1 197 ? 70.462 -51.322 -24.894 1.00 67.88 197 GLN A N 1
ATOM 1587 C CA . GLN A 1 197 ? 69.878 -51.155 -26.225 1.00 67.88 197 GLN A CA 1
ATOM 1588 C C . GLN A 1 197 ? 70.477 -49.954 -26.982 1.00 67.88 197 GLN A C 1
ATOM 1590 O O . GLN A 1 197 ? 70.730 -50.053 -28.181 1.00 67.88 197 GLN A O 1
ATOM 1595 N N . ILE A 1 198 ? 70.768 -48.848 -26.286 1.00 71.62 198 ILE A N 1
ATOM 1596 C CA . ILE A 1 198 ? 71.455 -47.674 -26.850 1.00 71.62 198 ILE A CA 1
ATOM 1597 C C . ILE A 1 198 ? 72.898 -48.017 -27.230 1.00 71.62 198 ILE A C 1
ATOM 1599 O O . ILE A 1 198 ? 73.355 -47.580 -28.284 1.00 71.62 198 ILE A O 1
ATOM 1603 N N . GLN A 1 199 ? 73.597 -48.834 -26.441 1.00 72.25 199 GLN A N 1
ATOM 1604 C CA . GLN A 1 199 ? 74.976 -49.237 -26.730 1.00 72.25 199 GLN A CA 1
ATOM 1605 C C . GLN A 1 199 ? 75.050 -50.105 -27.993 1.00 72.25 199 GLN A C 1
ATOM 1607 O O . GLN A 1 199 ? 75.815 -49.807 -28.905 1.00 72.25 199 GLN A O 1
ATOM 1612 N N . VAL A 1 200 ? 74.148 -51.085 -28.120 1.00 75.88 200 VAL A N 1
ATOM 1613 C CA . VAL A 1 200 ? 74.037 -51.940 -29.316 1.00 75.88 200 VAL A CA 1
ATOM 1614 C C . VAL A 1 200 ? 73.650 -51.140 -30.569 1.00 75.88 200 VAL A C 1
ATOM 1616 O O . VAL A 1 200 ? 74.125 -51.431 -31.669 1.00 75.88 200 VAL A O 1
ATOM 1619 N N . LEU A 1 201 ? 72.791 -50.124 -30.429 1.00 74.88 201 LEU A N 1
ATOM 1620 C CA . LEU A 1 201 ? 72.414 -49.242 -31.540 1.00 74.88 201 LEU A CA 1
ATOM 1621 C C . LEU A 1 201 ? 73.540 -48.271 -31.924 1.00 74.88 201 LEU A C 1
ATOM 1623 O O . LEU A 1 201 ? 73.742 -48.029 -33.112 1.00 74.88 201 LEU A O 1
ATOM 1627 N N . THR A 1 202 ? 74.296 -47.769 -30.947 1.00 75.50 202 THR A N 1
ATOM 1628 C CA . THR A 1 202 ? 75.464 -46.899 -31.170 1.00 75.50 202 THR A CA 1
ATOM 1629 C C . THR A 1 202 ? 76.584 -47.651 -31.888 1.00 75.50 202 THR A C 1
ATOM 1631 O O . THR A 1 202 ? 77.131 -47.142 -32.864 1.00 75.50 202 THR A O 1
ATOM 1634 N N . ASP A 1 203 ? 76.859 -48.899 -31.500 1.00 73.94 203 ASP A N 1
ATOM 1635 C CA . ASP A 1 203 ? 77.850 -49.735 -32.188 1.00 73.94 203 ASP A CA 1
ATOM 1636 C C . ASP A 1 203 ? 77.428 -50.069 -33.627 1.00 73.94 203 ASP A C 1
ATOM 1638 O O . ASP A 1 203 ? 78.262 -50.092 -34.534 1.00 73.94 203 ASP A O 1
ATOM 1642 N N . ARG A 1 204 ? 76.122 -50.251 -33.876 1.00 72.06 204 ARG A N 1
ATOM 1643 C CA . ARG A 1 204 ? 75.582 -50.400 -35.239 1.00 72.06 204 ARG A CA 1
ATOM 1644 C C . ARG A 1 204 ? 75.705 -49.124 -36.071 1.00 72.06 204 ARG A C 1
ATOM 1646 O O . ARG A 1 204 ? 75.990 -49.225 -37.260 1.00 72.06 204 ARG A O 1
ATOM 1653 N N . LEU A 1 205 ? 75.500 -47.948 -35.478 1.00 72.38 205 LEU A N 1
ATOM 1654 C CA . LEU A 1 205 ? 75.638 -46.663 -36.172 1.00 72.38 205 LEU A CA 1
ATOM 1655 C C . LEU A 1 205 ? 77.095 -46.365 -36.542 1.00 72.38 205 LEU A C 1
ATOM 1657 O O . LEU A 1 205 ? 77.356 -46.011 -37.688 1.00 72.38 205 LEU A O 1
ATOM 1661 N N . ASN A 1 206 ? 78.048 -46.625 -35.646 1.00 68.94 206 ASN A N 1
ATOM 1662 C CA . ASN A 1 206 ? 79.474 -46.436 -35.932 1.00 68.94 206 ASN A CA 1
ATOM 1663 C C . ASN A 1 206 ? 79.978 -47.360 -37.058 1.00 68.94 206 ASN A C 1
ATOM 1665 O O . ASN A 1 206 ? 80.812 -46.959 -37.869 1.00 68.94 206 ASN A O 1
ATOM 1669 N N . GLN A 1 207 ? 79.433 -48.578 -37.172 1.00 66.62 207 GLN A N 1
ATOM 1670 C CA . GLN A 1 207 ? 79.728 -49.470 -38.303 1.00 66.62 207 GLN A CA 1
ATOM 1671 C C . GLN A 1 207 ? 79.106 -49.004 -39.632 1.00 66.62 207 GLN A C 1
ATOM 1673 O O . GLN A 1 207 ? 79.603 -49.364 -40.699 1.00 66.62 207 GLN A O 1
ATOM 1678 N N . LEU A 1 208 ? 78.045 -48.193 -39.588 1.00 58.66 208 LEU A N 1
ATOM 1679 C CA . LEU A 1 208 ? 77.386 -47.621 -40.768 1.00 58.66 208 LEU A CA 1
ATOM 1680 C C . LEU A 1 208 ? 78.000 -46.273 -41.193 1.00 58.66 208 LEU A C 1
ATOM 1682 O O . LEU A 1 208 ? 77.980 -45.948 -42.381 1.00 58.66 208 LEU A O 1
ATOM 1686 N N . GLU A 1 209 ? 78.594 -45.517 -40.264 1.00 55.09 209 GLU A N 1
ATOM 1687 C CA . GLU A 1 209 ? 79.268 -44.236 -40.534 1.00 55.09 209 GLU A CA 1
ATOM 1688 C C . GLU A 1 209 ? 80.655 -44.381 -41.180 1.00 55.09 209 GLU A C 1
ATOM 1690 O O . GLU A 1 209 ? 81.085 -43.484 -41.904 1.00 55.09 209 GLU A O 1
ATOM 1695 N N . LEU A 1 210 ? 81.322 -45.534 -41.049 1.00 49.94 210 LEU A N 1
ATOM 1696 C CA . LEU A 1 210 ? 82.571 -45.817 -41.777 1.00 49.94 210 LEU A CA 1
ATOM 1697 C C . LEU A 1 210 ? 82.372 -46.011 -43.297 1.00 49.94 210 LEU A C 1
ATOM 1699 O O . LEU A 1 210 ? 83.354 -46.073 -44.033 1.00 49.94 210 LEU A O 1
ATOM 1703 N N . ASN A 1 211 ? 81.122 -46.074 -43.779 1.00 52.97 211 ASN A N 1
ATOM 1704 C CA . ASN A 1 211 ? 80.781 -46.455 -45.155 1.00 52.97 211 ASN A CA 1
ATOM 1705 C C . ASN A 1 211 ? 80.055 -45.379 -45.983 1.00 52.97 211 ASN A C 1
ATOM 1707 O O . ASN A 1 211 ? 79.506 -45.691 -47.044 1.00 52.97 211 ASN A O 1
ATOM 1711 N N . LYS A 1 212 ? 80.049 -44.106 -45.565 1.00 43.06 212 LYS A N 1
ATOM 1712 C CA . LYS A 1 212 ? 79.467 -43.042 -46.401 1.00 43.06 212 LYS A CA 1
ATOM 1713 C C . LYS A 1 212 ? 80.265 -41.743 -46.391 1.00 43.06 212 LYS A C 1
ATOM 1715 O O . LYS A 1 212 ? 80.009 -40.809 -45.642 1.00 43.06 212 LYS A O 1
ATOM 1720 N N . SER A 1 213 ? 81.213 -41.686 -47.319 1.00 31.72 213 SER A N 1
ATOM 1721 C CA . SER A 1 213 ? 81.797 -40.453 -47.832 1.00 31.72 213 SER A CA 1
ATOM 1722 C C . SER A 1 213 ? 80.787 -39.690 -48.706 1.00 31.72 213 SER A C 1
ATOM 1724 O O . SER A 1 213 ? 80.159 -40.286 -49.577 1.00 31.72 213 SER A O 1
ATOM 1726 N N . GLY A 1 214 ? 80.719 -38.363 -48.546 1.00 31.12 214 GLY A N 1
ATOM 1727 C CA . GLY A 1 214 ? 80.516 -37.445 -49.678 1.00 31.12 214 GLY A CA 1
ATOM 1728 C C . GLY A 1 214 ? 79.255 -36.564 -49.708 1.00 31.12 214 GLY A C 1
ATOM 1729 O O . GLY A 1 214 ? 78.189 -37.029 -50.091 1.00 31.12 214 GLY A O 1
ATOM 1730 N N . GLY A 1 215 ? 79.466 -35.257 -49.469 1.00 29.88 215 GLY A N 1
ATOM 1731 C CA . GLY A 1 215 ? 78.766 -34.110 -50.093 1.00 29.88 215 GLY A CA 1
ATOM 1732 C C . GLY A 1 215 ? 77.414 -33.696 -49.484 1.00 29.88 215 GLY A C 1
ATOM 1733 O O . GLY A 1 215 ? 76.544 -34.528 -49.300 1.00 29.88 215 GLY A O 1
ATOM 1734 N N . GLY A 1 216 ? 77.099 -32.437 -49.158 1.00 28.84 216 GLY A N 1
ATOM 1735 C CA . GLY A 1 216 ? 77.733 -31.143 -49.429 1.00 28.84 216 GLY A CA 1
ATOM 1736 C C . GLY A 1 216 ? 76.733 -30.148 -50.060 1.00 28.84 216 GLY A C 1
ATOM 1737 O O . GLY A 1 216 ? 76.275 -30.397 -51.167 1.00 28.84 216 GLY A O 1
ATOM 1738 N N . GLY A 1 217 ? 76.473 -29.012 -49.384 1.00 29.55 217 GLY A N 1
ATOM 1739 C CA . GLY A 1 217 ? 75.940 -27.738 -49.937 1.00 29.55 217 GLY A CA 1
ATOM 1740 C C . GLY A 1 217 ? 74.409 -27.611 -50.011 1.00 29.55 217 GLY A C 1
ATOM 1741 O O . GLY A 1 217 ? 73.770 -28.379 -50.710 1.00 29.55 217 GLY A O 1
ATOM 1742 N N . GLY A 1 218 ? 73.743 -26.717 -49.265 1.00 30.09 218 GLY A N 1
ATOM 1743 C CA . GLY A 1 218 ? 73.644 -25.251 -49.468 1.00 30.09 218 GLY A CA 1
ATOM 1744 C C . GLY A 1 218 ? 72.161 -24.933 -49.773 1.00 30.09 218 GLY A C 1
ATOM 1745 O O . GLY A 1 218 ? 71.519 -25.719 -50.449 1.00 30.09 218 GLY A O 1
ATOM 1746 N N . GLY A 1 219 ? 71.447 -23.906 -49.315 1.00 30.97 219 GLY A N 1
ATOM 1747 C CA . GLY A 1 219 ? 71.719 -22.584 -48.760 1.00 30.97 219 GLY A CA 1
ATOM 1748 C C . GLY A 1 219 ? 70.549 -21.697 -49.235 1.00 30.97 219 GLY A C 1
ATOM 1749 O O . GLY A 1 219 ? 70.248 -21.691 -50.424 1.00 30.97 219 GLY A O 1
ATOM 1750 N N . GLY A 1 220 ? 69.845 -20.987 -48.345 1.00 30.75 220 GLY A N 1
ATOM 1751 C CA . GLY A 1 220 ? 68.725 -20.123 -48.758 1.00 30.75 220 GLY A CA 1
ATOM 1752 C C . GLY A 1 220 ? 67.882 -19.591 -47.602 1.00 30.75 220 GLY A C 1
ATOM 1753 O O . GLY A 1 220 ? 66.784 -20.076 -47.353 1.00 30.75 220 GLY A O 1
ATOM 1754 N N . GLY A 1 221 ? 68.401 -18.602 -46.875 1.00 33.62 221 GLY A N 1
ATOM 1755 C CA . GLY A 1 221 ? 67.665 -17.921 -45.811 1.00 33.62 221 GLY A CA 1
ATOM 1756 C C . GLY A 1 221 ? 66.770 -16.795 -46.328 1.00 33.62 221 GLY A C 1
ATOM 1757 O O . GLY A 1 221 ? 67.205 -16.009 -47.161 1.00 33.62 221 GLY A O 1
ATOM 1758 N N . PHE A 1 222 ? 65.579 -16.644 -45.737 1.00 33.97 222 PHE A N 1
ATOM 1759 C CA . PHE A 1 222 ? 64.886 -15.356 -45.627 1.00 33.97 222 PHE A CA 1
ATOM 1760 C C . PHE A 1 222 ? 64.121 -15.232 -44.292 1.00 33.97 222 PHE A C 1
ATOM 1762 O O . PHE A 1 222 ? 63.054 -15.796 -44.103 1.00 33.97 222 PHE A O 1
ATOM 1769 N N . ARG A 1 223 ? 64.724 -14.441 -43.394 1.00 38.28 223 ARG A N 1
ATOM 1770 C CA . ARG A 1 223 ? 64.153 -13.321 -42.615 1.00 38.28 223 ARG A CA 1
ATOM 1771 C C . ARG A 1 223 ? 62.917 -13.559 -41.719 1.00 38.28 223 ARG A C 1
ATOM 1773 O O . ARG A 1 223 ? 61.781 -13.495 -42.161 1.00 38.28 223 ARG A O 1
ATOM 1780 N N . ALA A 1 224 ? 63.220 -13.629 -40.419 1.00 35.88 224 ALA A N 1
ATOM 1781 C CA . ALA A 1 224 ? 62.623 -12.876 -39.305 1.00 35.88 224 ALA A CA 1
ATOM 1782 C C . ALA A 1 224 ? 61.083 -12.786 -39.196 1.00 35.88 224 ALA A C 1
ATOM 1784 O O . ALA A 1 224 ? 60.436 -11.927 -39.796 1.00 35.88 224 ALA A O 1
ATOM 1785 N N . LEU A 1 225 ? 60.539 -13.594 -38.276 1.00 38.66 225 LEU A N 1
ATOM 1786 C CA . LEU A 1 225 ? 59.277 -13.346 -37.575 1.00 38.66 225 LEU A CA 1
ATOM 1787 C C . LEU A 1 225 ? 59.353 -12.000 -36.839 1.00 38.66 225 LEU A C 1
ATOM 1789 O O . LEU A 1 225 ? 60.105 -11.858 -35.877 1.00 38.66 225 LEU A O 1
ATOM 1793 N N . GLY A 1 226 ? 58.559 -11.023 -37.268 1.00 44.34 226 GLY A N 1
ATOM 1794 C CA . GLY A 1 226 ? 58.493 -9.737 -36.580 1.00 44.34 226 GLY A CA 1
ATOM 1795 C C . GLY A 1 226 ? 57.691 -8.683 -37.326 1.00 44.34 226 GLY A C 1
ATOM 1796 O O . GLY A 1 226 ? 58.248 -7.679 -37.746 1.00 44.34 226 GLY A O 1
ATOM 1797 N N . SER A 1 227 ? 56.388 -8.896 -37.522 1.00 41.72 227 SER A N 1
ATOM 1798 C CA . SER A 1 227 ? 55.423 -7.793 -37.662 1.00 41.72 227 SER A CA 1
ATOM 1799 C C . SER A 1 227 ? 53.985 -8.312 -37.592 1.00 41.72 227 SER A C 1
ATOM 1801 O O . SER A 1 227 ? 53.642 -9.298 -38.239 1.00 41.72 227 SER A O 1
ATOM 1803 N N . ASN A 1 228 ? 53.134 -7.618 -36.828 1.00 49.75 228 ASN A N 1
ATOM 1804 C CA . ASN A 1 228 ? 51.674 -7.783 -36.753 1.00 49.75 228 ASN A CA 1
ATOM 1805 C C . ASN A 1 228 ? 50.981 -7.396 -38.081 1.00 49.75 228 ASN A C 1
ATOM 1807 O O . ASN A 1 228 ? 50.116 -6.520 -38.129 1.00 49.75 228 ASN A O 1
ATOM 1811 N N . GLY A 1 229 ? 51.398 -7.999 -39.191 1.00 53.22 229 GLY A N 1
ATOM 1812 C CA . GLY A 1 229 ? 50.846 -7.752 -40.513 1.00 53.22 229 GLY A CA 1
ATOM 1813 C C . GLY A 1 229 ? 49.634 -8.636 -40.754 1.00 53.22 229 GLY A C 1
ATOM 1814 O O . GLY A 1 229 ? 49.785 -9.789 -41.147 1.00 53.22 229 GLY A O 1
ATOM 1815 N N . PHE A 1 230 ? 48.428 -8.097 -40.557 1.00 59.22 230 PHE A N 1
ATOM 1816 C CA . PHE A 1 230 ? 47.218 -8.742 -41.068 1.00 59.22 230 PHE A CA 1
ATOM 1817 C C . PHE A 1 230 ? 47.400 -9.068 -42.566 1.00 59.22 230 PHE A C 1
ATOM 1819 O O . PHE A 1 230 ? 47.945 -8.230 -43.297 1.00 59.22 230 PHE A O 1
ATOM 1826 N N . PRO A 1 231 ? 46.932 -10.237 -43.044 1.00 68.56 231 PRO A N 1
ATOM 1827 C CA . PRO A 1 231 ? 46.981 -10.600 -44.456 1.00 68.56 231 PRO A CA 1
ATOM 1828 C C . PRO A 1 231 ? 46.445 -9.470 -45.346 1.00 68.56 231 PRO A C 1
ATOM 1830 O O . PRO A 1 231 ? 45.471 -8.791 -44.999 1.00 68.56 231 PRO A O 1
ATOM 1833 N N . LYS A 1 232 ? 47.087 -9.247 -46.499 1.00 67.38 232 LYS A N 1
ATOM 1834 C CA . LYS A 1 232 ? 46.623 -8.251 -47.477 1.00 67.38 232 LYS A CA 1
ATOM 1835 C C . LYS A 1 232 ? 45.212 -8.618 -47.958 1.00 67.38 232 LYS A C 1
ATOM 1837 O O . LYS A 1 232 ? 44.930 -9.785 -48.215 1.00 67.38 232 LYS A O 1
ATOM 1842 N N . ASN A 1 233 ? 44.338 -7.616 -48.086 1.00 73.25 233 ASN A N 1
ATOM 1843 C CA . ASN A 1 233 ? 42.977 -7.810 -48.597 1.00 73.25 233 ASN A CA 1
ATOM 1844 C C . ASN A 1 233 ? 43.016 -8.273 -50.066 1.00 73.25 233 ASN A C 1
ATOM 1846 O O . ASN A 1 233 ? 43.913 -7.875 -50.814 1.00 73.25 233 ASN A O 1
ATOM 1850 N N . GLY A 1 234 ? 42.014 -9.048 -50.488 1.00 73.44 234 GLY A N 1
ATOM 1851 C CA . GLY A 1 234 ? 41.787 -9.367 -51.897 1.00 73.44 234 GLY A CA 1
ATOM 1852 C C . GLY A 1 234 ? 41.457 -8.118 -52.724 1.00 73.44 234 GLY A C 1
ATOM 1853 O O . GLY A 1 234 ? 41.104 -7.071 -52.174 1.00 73.44 234 GLY A O 1
ATOM 1854 N N . LYS A 1 235 ? 41.553 -8.226 -54.057 1.00 70.38 235 LYS A N 1
ATOM 1855 C CA . LYS A 1 235 ? 41.288 -7.110 -54.990 1.00 70.38 235 LYS A CA 1
ATOM 1856 C C . LYS A 1 235 ? 39.876 -6.522 -54.832 1.00 70.38 235 LYS A C 1
ATOM 1858 O O . LYS A 1 235 ? 39.716 -5.314 -54.960 1.00 70.38 235 LYS A O 1
ATOM 1863 N N . ASP A 1 236 ? 38.905 -7.339 -54.423 1.00 69.56 236 ASP A N 1
ATOM 1864 C CA . ASP A 1 236 ? 37.510 -6.929 -54.188 1.00 69.56 236 ASP A CA 1
ATOM 1865 C C . ASP A 1 236 ? 37.265 -6.380 -52.765 1.00 69.56 236 ASP A C 1
ATOM 1867 O O . ASP A 1 236 ? 36.137 -6.108 -52.344 1.00 69.56 236 ASP A O 1
ATOM 1871 N N . GLY A 1 237 ? 38.332 -6.220 -51.975 1.00 71.75 237 GLY A N 1
ATOM 1872 C CA . GLY A 1 237 ? 38.267 -5.794 -50.578 1.00 71.75 237 GLY A CA 1
ATOM 1873 C C . GLY A 1 237 ? 37.770 -6.877 -49.614 1.00 71.75 237 GLY A C 1
ATOM 1874 O O . GLY A 1 237 ? 37.530 -6.571 -48.442 1.00 71.75 237 GLY A O 1
ATOM 1875 N N . THR A 1 238 ? 37.624 -8.117 -50.089 1.00 78.69 238 THR A N 1
ATOM 1876 C CA . THR A 1 238 ? 37.338 -9.310 -49.284 1.00 78.69 238 THR A CA 1
ATOM 1877 C C . THR A 1 238 ? 38.548 -9.695 -48.434 1.00 78.69 238 THR A C 1
ATOM 1879 O O . THR A 1 238 ? 39.704 -9.524 -48.837 1.00 78.69 238 THR A O 1
ATOM 1882 N N . ARG A 1 239 ? 38.294 -10.174 -47.215 1.00 82.81 239 ARG A N 1
ATOM 1883 C CA . ARG A 1 239 ? 39.326 -10.509 -46.225 1.00 82.81 239 ARG A CA 1
ATOM 1884 C C . ARG A 1 239 ? 39.310 -11.990 -45.875 1.00 82.81 239 ARG A C 1
ATOM 1886 O O . ARG A 1 239 ? 38.259 -12.620 -45.865 1.00 82.81 239 ARG A O 1
ATOM 1893 N N . THR A 1 240 ? 40.486 -12.526 -45.561 1.00 81.38 240 THR A N 1
ATOM 1894 C CA . THR A 1 240 ? 40.664 -13.930 -45.158 1.00 81.38 240 THR A CA 1
ATOM 1895 C C . THR A 1 240 ? 40.508 -14.143 -43.655 1.00 81.38 240 THR A C 1
ATOM 1897 O O . THR A 1 240 ? 40.155 -15.238 -43.238 1.00 81.38 240 THR A O 1
ATOM 1900 N N . CYS A 1 241 ? 40.730 -13.111 -42.839 1.00 82.12 241 CYS A N 1
ATOM 1901 C CA . CYS A 1 241 ? 40.552 -13.165 -41.391 1.00 82.12 241 CYS A CA 1
ATOM 1902 C C . CYS A 1 241 ? 39.853 -11.904 -40.873 1.00 82.12 241 CYS A C 1
ATOM 1904 O O . CYS A 1 241 ? 39.963 -10.827 -41.471 1.00 82.12 241 CYS A O 1
ATOM 1906 N N . ARG A 1 242 ? 39.165 -12.045 -39.735 1.00 84.06 242 ARG A N 1
ATOM 1907 C CA . ARG A 1 242 ? 38.522 -10.934 -39.027 1.00 84.06 242 ARG A CA 1
ATOM 1908 C C . ARG A 1 242 ? 39.583 -9.935 -38.563 1.00 84.06 242 ARG A C 1
ATOM 1910 O O . ARG A 1 242 ? 40.605 -10.333 -38.004 1.00 84.06 242 ARG A O 1
ATOM 1917 N N . ARG A 1 243 ? 39.361 -8.645 -38.818 1.00 86.75 243 ARG A N 1
ATOM 1918 C CA . ARG A 1 243 ? 40.272 -7.565 -38.409 1.00 86.75 243 ARG A CA 1
ATOM 1919 C C . ARG A 1 243 ? 39.766 -6.837 -37.171 1.00 86.75 243 ARG A C 1
ATOM 1921 O O . ARG A 1 243 ? 40.576 -6.349 -36.388 1.00 86.75 243 ARG A O 1
ATOM 1928 N N . TRP A 1 244 ? 38.450 -6.744 -37.005 1.00 86.38 244 TRP A N 1
ATOM 1929 C CA . TRP A 1 244 ? 37.826 -5.997 -35.920 1.00 86.38 244 TRP A CA 1
ATOM 1930 C C . TRP A 1 244 ? 36.931 -6.892 -35.069 1.00 86.38 244 TRP A C 1
ATOM 1932 O O . TRP A 1 244 ? 36.193 -7.733 -35.577 1.00 86.38 244 TRP A O 1
ATOM 1942 N N . SER A 1 245 ? 36.977 -6.684 -33.756 1.00 84.62 245 SER A N 1
ATOM 1943 C CA . SER A 1 245 ? 36.177 -7.412 -32.765 1.00 84.62 245 SER A CA 1
ATOM 1944 C C . SER A 1 245 ? 34.741 -6.886 -32.621 1.00 84.62 245 SER A C 1
ATOM 1946 O O . SER A 1 245 ? 34.061 -7.233 -31.662 1.00 84.62 245 SER A O 1
ATOM 1948 N N . ASN A 1 246 ? 34.269 -6.048 -33.548 1.00 86.81 246 ASN A N 1
ATOM 1949 C CA . ASN A 1 246 ? 32.913 -5.498 -33.548 1.00 86.81 246 ASN A CA 1
ATOM 1950 C C . ASN A 1 246 ? 32.016 -6.215 -34.574 1.00 86.81 246 ASN A C 1
ATOM 1952 O O . ASN A 1 246 ? 32.503 -6.932 -35.451 1.00 86.81 246 ASN A O 1
ATOM 1956 N N . ASP A 1 247 ? 30.704 -6.018 -34.456 1.00 87.88 247 ASP A N 1
ATOM 1957 C CA . ASP A 1 247 ? 29.692 -6.518 -35.404 1.00 87.88 247 ASP A CA 1
ATOM 1958 C C . ASP A 1 247 ? 29.054 -5.360 -36.193 1.00 87.88 247 ASP A C 1
ATOM 1960 O O . ASP A 1 247 ? 27.862 -5.340 -36.488 1.00 87.88 247 ASP A O 1
ATOM 1964 N N . GLU A 1 248 ? 29.848 -4.323 -36.478 1.00 91.69 248 GLU A N 1
ATOM 1965 C CA . GLU A 1 248 ? 29.369 -3.154 -37.210 1.00 91.69 248 GLU A CA 1
ATOM 1966 C C . GLU A 1 248 ? 29.140 -3.474 -38.690 1.00 91.69 248 GLU A C 1
ATOM 1968 O O . GLU A 1 248 ? 29.907 -4.199 -39.332 1.00 91.69 248 GLU A O 1
ATOM 1973 N N . TYR A 1 249 ? 28.085 -2.872 -39.239 1.00 94.38 249 TYR A N 1
ATOM 1974 C CA . TYR A 1 249 ? 27.667 -3.045 -40.621 1.00 94.38 249 TYR A CA 1
ATOM 1975 C C . TYR A 1 249 ? 27.342 -1.710 -41.278 1.00 94.38 249 TYR A C 1
ATOM 1977 O O . TYR A 1 249 ? 26.737 -0.820 -40.674 1.00 94.38 249 TYR A O 1
ATOM 1985 N N . CYS A 1 250 ? 27.696 -1.608 -42.554 1.00 94.94 250 CYS A N 1
ATOM 1986 C CA . CYS A 1 250 ? 27.372 -0.477 -43.402 1.00 94.94 250 CYS A CA 1
ATOM 1987 C C . CYS A 1 250 ? 26.792 -0.968 -44.728 1.00 94.94 250 CYS A C 1
ATOM 1989 O O . CYS A 1 250 ? 27.409 -1.803 -45.392 1.00 94.94 250 CYS A O 1
ATOM 1991 N N . TRP A 1 251 ? 25.672 -0.382 -45.164 1.00 94.75 251 TRP A N 1
ATOM 1992 C CA . TRP A 1 251 ? 24.973 -0.764 -46.398 1.00 94.75 251 TRP A CA 1
ATOM 1993 C C . TRP A 1 251 ? 25.893 -0.802 -47.628 1.00 94.75 251 TRP A C 1
ATOM 1995 O O . TRP A 1 251 ? 25.808 -1.706 -48.453 1.00 94.75 251 TRP A O 1
ATOM 2005 N N . THR A 1 252 ? 26.831 0.144 -47.734 1.00 92.25 252 THR A N 1
ATOM 2006 C CA . THR A 1 252 ? 27.791 0.203 -48.849 1.00 92.25 252 THR A CA 1
ATOM 2007 C C . THR A 1 252 ? 29.056 -0.621 -48.588 1.00 92.25 252 THR A C 1
ATOM 2009 O O . THR A 1 252 ? 29.620 -1.195 -49.519 1.00 92.25 252 THR A O 1
ATOM 2012 N N . CYS A 1 253 ? 29.533 -0.691 -47.342 1.00 91.50 253 CYS A N 1
ATOM 2013 C CA . CYS A 1 253 ? 30.852 -1.255 -47.033 1.00 91.50 253 CYS A CA 1
ATOM 2014 C C . CYS A 1 253 ? 30.834 -2.732 -46.604 1.00 91.50 253 CYS A C 1
ATOM 2016 O O . CYS A 1 253 ? 31.889 -3.370 -46.678 1.00 91.50 253 CYS A O 1
ATOM 2018 N N . GLY A 1 254 ? 29.693 -3.280 -46.192 1.00 92.62 254 GLY A N 1
ATOM 2019 C CA . GLY A 1 254 ? 29.576 -4.648 -45.683 1.00 92.62 254 GLY A CA 1
ATOM 2020 C C . GLY A 1 254 ? 30.031 -4.784 -44.226 1.00 92.62 254 GLY A C 1
ATOM 2021 O O . GLY A 1 254 ? 29.834 -3.870 -43.426 1.00 92.62 254 GLY A O 1
ATOM 2022 N N . PHE A 1 255 ? 30.634 -5.927 -43.898 1.00 92.31 255 PHE A N 1
ATOM 2023 C CA . PHE A 1 255 ? 31.038 -6.351 -42.553 1.00 92.31 255 PHE A CA 1
ATOM 2024 C C . PHE A 1 255 ? 32.550 -6.173 -42.299 1.00 92.31 255 PHE A C 1
ATOM 2026 O O . PHE A 1 255 ? 33.331 -5.891 -43.218 1.00 92.31 255 PHE A O 1
ATOM 2033 N N . ASP A 1 256 ? 32.969 -6.376 -41.042 1.00 91.25 256 ASP A N 1
ATOM 2034 C CA . ASP A 1 256 ? 34.357 -6.241 -40.567 1.00 91.25 256 ASP A CA 1
ATOM 2035 C C . ASP A 1 256 ? 34.915 -4.824 -40.830 1.00 91.25 256 ASP A C 1
ATOM 2037 O O . ASP A 1 256 ? 35.945 -4.608 -41.488 1.00 91.25 256 ASP A O 1
ATOM 2041 N N . ILE A 1 257 ? 34.225 -3.813 -40.292 1.00 90.12 257 ILE A N 1
ATOM 2042 C CA . ILE A 1 257 ? 34.525 -2.376 -40.436 1.00 90.12 257 ILE A CA 1
ATOM 2043 C C . ILE A 1 257 ? 34.434 -1.630 -39.089 1.00 90.12 257 ILE A C 1
ATOM 2045 O O . ILE A 1 257 ? 33.942 -2.170 -38.114 1.00 90.12 257 ILE A O 1
ATOM 2049 N N . LYS A 1 258 ? 34.933 -0.386 -39.028 1.00 91.56 258 LYS A N 1
ATOM 2050 C CA . LYS A 1 258 ? 34.896 0.508 -37.841 1.00 91.56 258 LYS A CA 1
ATOM 2051 C C . LYS A 1 258 ? 33.880 1.657 -37.964 1.00 91.56 258 LYS A C 1
ATOM 2053 O O . LYS A 1 258 ? 34.115 2.754 -37.461 1.00 91.56 258 LYS A O 1
ATOM 2058 N N . HIS A 1 259 ? 32.861 1.474 -38.792 1.00 91.69 259 HIS A N 1
ATOM 2059 C CA . HIS A 1 259 ? 31.761 2.425 -38.895 1.00 91.69 259 HIS A CA 1
ATOM 2060 C C . HIS A 1 259 ? 30.463 1.683 -39.196 1.00 91.69 259 HIS A C 1
ATOM 2062 O O . HIS A 1 259 ? 30.476 0.557 -39.691 1.00 91.69 259 HIS A O 1
ATOM 2068 N N . ASN A 1 260 ? 29.341 2.362 -38.988 1.00 93.75 260 ASN A N 1
ATOM 2069 C CA . ASN A 1 260 ? 28.016 1.874 -39.357 1.00 93.75 260 ASN A CA 1
ATOM 2070 C C . ASN A 1 260 ? 27.442 2.645 -40.560 1.00 93.75 260 ASN A C 1
ATOM 2072 O O . ASN A 1 260 ? 28.031 3.628 -41.019 1.00 93.75 260 ASN A O 1
ATOM 2076 N N . SER A 1 261 ? 26.284 2.218 -41.071 1.00 93.12 261 SER A N 1
ATOM 2077 C CA . SER A 1 261 ? 25.598 2.895 -42.185 1.00 93.12 261 SER A CA 1
ATOM 2078 C C . SER A 1 261 ? 25.344 4.386 -41.918 1.00 93.12 261 SER A C 1
ATOM 2080 O O . SER A 1 261 ? 25.557 5.217 -42.793 1.00 93.12 261 SER A O 1
ATOM 2082 N N . MET A 1 262 ? 24.989 4.780 -40.693 1.00 92.81 262 MET A N 1
ATOM 2083 C CA . MET A 1 262 ? 24.761 6.196 -40.374 1.00 92.81 262 MET A CA 1
ATOM 2084 C C . MET A 1 262 ? 26.016 7.070 -40.507 1.00 92.81 262 MET A C 1
ATOM 2086 O O . MET A 1 262 ? 25.911 8.241 -40.867 1.00 92.81 262 MET A O 1
ATOM 2090 N N . THR A 1 263 ? 27.194 6.518 -40.211 1.00 91.75 263 THR A N 1
ATOM 2091 C CA . THR A 1 263 ? 28.467 7.257 -40.108 1.00 91.75 263 THR A CA 1
ATOM 2092 C C . THR A 1 263 ? 29.429 6.966 -41.262 1.00 91.75 263 THR A C 1
ATOM 2094 O O . THR A 1 263 ? 30.616 7.301 -41.202 1.00 91.75 263 THR A O 1
ATOM 2097 N N . CYS A 1 264 ? 28.936 6.343 -42.334 1.00 91.00 264 CYS A N 1
ATOM 2098 C CA . CYS A 1 264 ? 29.761 5.940 -43.462 1.00 91.00 264 CYS A CA 1
ATOM 2099 C C . CYS A 1 264 ? 30.365 7.148 -44.195 1.00 91.00 264 CYS A C 1
ATOM 2101 O O . CYS A 1 264 ? 29.659 7.980 -44.757 1.00 91.00 264 CYS A O 1
ATOM 2103 N N . LYS A 1 265 ? 31.701 7.201 -44.250 1.00 89.69 265 LYS A N 1
ATOM 2104 C CA . LYS A 1 265 ? 32.456 8.214 -45.012 1.00 89.69 265 LYS A CA 1
ATOM 2105 C C . LYS A 1 265 ? 32.741 7.803 -46.461 1.00 89.69 265 LYS A C 1
ATOM 2107 O O . LYS A 1 265 ? 33.283 8.592 -47.222 1.00 89.69 265 LYS A O 1
ATOM 2112 N N . TYR A 1 266 ? 32.405 6.568 -46.838 1.00 85.88 266 TYR A N 1
ATOM 2113 C CA . TYR A 1 266 ? 32.714 5.977 -48.149 1.00 85.88 266 TYR A CA 1
ATOM 2114 C C . TYR A 1 266 ? 31.489 5.902 -49.073 1.00 85.88 266 TYR A C 1
ATOM 2116 O O . TYR A 1 266 ? 31.439 5.082 -49.992 1.00 85.88 266 TYR A O 1
ATOM 2124 N N . ILE A 1 267 ? 30.484 6.738 -48.810 1.00 87.00 267 ILE A N 1
ATOM 2125 C CA . ILE A 1 267 ? 29.270 6.846 -49.614 1.00 87.00 267 ILE A CA 1
ATOM 2126 C C . ILE A 1 267 ? 29.638 7.491 -50.954 1.00 87.00 267 ILE A C 1
ATOM 2128 O O . ILE A 1 267 ? 30.056 8.644 -50.991 1.00 87.00 267 ILE A O 1
ATOM 2132 N N . LYS A 1 268 ? 29.495 6.741 -52.052 1.00 81.81 268 LYS A N 1
ATOM 2133 C CA . LYS A 1 268 ? 29.675 7.270 -53.417 1.00 81.81 268 LYS A CA 1
ATOM 2134 C C . LYS A 1 268 ? 28.397 7.900 -53.965 1.00 81.81 268 LYS A C 1
ATOM 2136 O O . LYS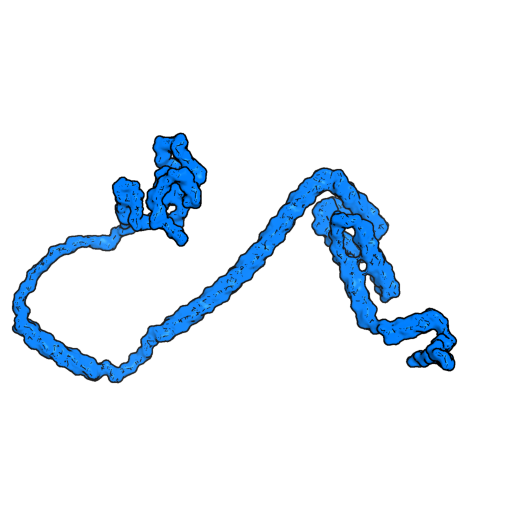 A 1 268 ? 28.465 8.903 -54.658 1.00 81.81 268 LYS A O 1
ATOM 2141 N N . ASP A 1 269 ? 27.257 7.307 -53.627 1.00 84.31 269 ASP A N 1
ATOM 2142 C CA . ASP A 1 269 ? 25.927 7.799 -53.966 1.00 84.31 269 ASP A CA 1
ATOM 2143 C C . ASP A 1 269 ? 25.082 7.848 -52.689 1.00 84.31 269 ASP A C 1
ATOM 2145 O O . ASP A 1 269 ? 24.777 6.817 -52.081 1.00 84.31 269 ASP A O 1
ATOM 2149 N N . ALA A 1 270 ? 24.755 9.065 -52.258 1.00 79.56 270 ALA A N 1
ATOM 2150 C CA . ALA A 1 270 ? 23.979 9.302 -51.049 1.00 79.56 270 ALA A CA 1
ATOM 2151 C C . ALA A 1 270 ? 22.500 8.931 -51.206 1.00 79.56 270 ALA A C 1
ATOM 2153 O O . ALA A 1 270 ? 21.865 8.631 -50.198 1.00 79.56 270 ALA A O 1
ATOM 2154 N N . ALA A 1 271 ? 21.968 8.914 -52.433 1.00 82.00 271 ALA A N 1
ATOM 2155 C CA . ALA A 1 271 ? 20.584 8.532 -52.695 1.00 82.00 271 ALA A CA 1
ATOM 2156 C C . ALA A 1 271 ? 20.390 7.009 -52.610 1.00 82.00 271 ALA A C 1
ATOM 2158 O O . ALA A 1 271 ? 19.350 6.543 -52.154 1.00 82.00 271 ALA A O 1
ATOM 2159 N N . ALA A 1 272 ? 21.405 6.229 -52.995 1.00 85.62 272 ALA A N 1
ATOM 2160 C CA . ALA A 1 272 ? 21.370 4.770 -52.896 1.00 85.62 272 ALA A CA 1
ATOM 2161 C C . ALA A 1 272 ? 21.690 4.246 -51.481 1.00 85.62 272 ALA A C 1
ATOM 2163 O O . ALA A 1 272 ? 21.251 3.159 -51.105 1.00 85.62 272 ALA A O 1
ATOM 2164 N N . HIS A 1 273 ? 22.463 4.991 -50.684 1.00 91.25 273 HIS A N 1
ATOM 2165 C CA . HIS A 1 273 ? 22.939 4.526 -49.383 1.00 91.25 273 HIS A CA 1
ATOM 2166 C C . HIS A 1 273 ? 21.858 4.543 -48.288 1.00 91.25 273 HIS A C 1
ATOM 2168 O O . HIS A 1 273 ? 21.383 5.601 -47.876 1.00 91.25 273 HIS A O 1
ATOM 2174 N N . LYS A 1 274 ? 21.543 3.371 -47.720 1.00 93.94 274 LYS A N 1
ATOM 2175 C CA . LYS A 1 274 ? 20.575 3.245 -46.618 1.00 93.94 274 LYS A CA 1
ATOM 2176 C C . LYS A 1 274 ? 21.243 3.408 -45.255 1.00 93.94 274 LYS A C 1
ATOM 2178 O O . LYS A 1 274 ? 21.844 2.468 -44.738 1.00 93.94 274 LYS A O 1
ATOM 2183 N N . LYS A 1 275 ? 21.085 4.587 -44.649 1.00 93.00 275 LYS A N 1
ATOM 2184 C CA . LYS A 1 275 ? 21.654 4.921 -43.327 1.00 93.00 275 LYS A CA 1
ATOM 2185 C C . LYS A 1 275 ? 21.119 4.049 -42.188 1.00 93.00 275 LYS A C 1
ATOM 2187 O O . LYS A 1 275 ? 21.818 3.862 -41.199 1.00 93.00 275 LYS A O 1
ATOM 2192 N N . GLU A 1 276 ? 19.915 3.509 -42.341 1.00 93.50 276 GLU A N 1
ATOM 2193 C CA . GLU A 1 276 ? 19.245 2.666 -41.342 1.00 93.50 276 GLU A CA 1
ATOM 2194 C C . GLU A 1 276 ? 19.689 1.196 -41.385 1.00 93.50 276 GLU A C 1
ATOM 2196 O O . GLU A 1 276 ? 19.295 0.416 -40.521 1.00 93.50 276 GLU A O 1
ATOM 2201 N N . ALA A 1 277 ? 20.500 0.785 -42.368 1.00 92.69 277 ALA A N 1
ATOM 2202 C CA . ALA A 1 277 ? 20.873 -0.618 -42.497 1.00 92.69 277 ALA A CA 1
ATOM 2203 C C . ALA A 1 277 ? 21.813 -1.059 -41.364 1.00 92.69 277 ALA A C 1
ATOM 2205 O O . ALA A 1 277 ? 22.798 -0.381 -41.051 1.00 92.69 277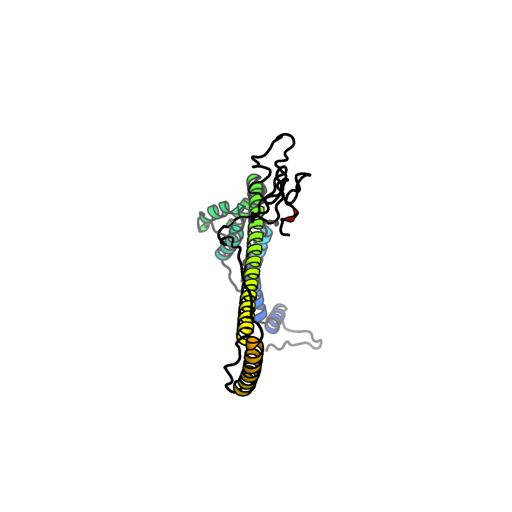 ALA A O 1
ATOM 2206 N N . THR A 1 278 ? 21.544 -2.233 -40.799 1.00 93.62 278 THR A N 1
ATOM 2207 C CA . THR A 1 278 ? 22.279 -2.816 -39.667 1.00 93.62 278 THR A CA 1
ATOM 2208 C C . THR A 1 278 ? 22.774 -4.225 -39.995 1.00 93.62 278 THR A C 1
ATOM 2210 O O . THR A 1 278 ? 22.374 -4.813 -40.997 1.00 93.62 278 THR A O 1
ATOM 2213 N N . ALA A 1 279 ? 23.628 -4.800 -39.141 1.00 90.75 279 ALA A N 1
ATOM 2214 C CA . ALA A 1 279 ? 24.135 -6.164 -39.327 1.00 90.75 279 ALA A CA 1
ATOM 2215 C C . ALA A 1 279 ? 23.013 -7.218 -39.291 1.00 90.75 279 ALA A C 1
ATOM 2217 O O . ALA A 1 279 ? 23.107 -8.250 -39.953 1.00 90.75 279 ALA A O 1
ATOM 2218 N N . ALA A 1 280 ? 21.945 -6.947 -38.531 1.00 91.44 280 ALA A N 1
ATOM 2219 C CA . ALA A 1 280 ? 20.762 -7.797 -38.436 1.00 91.44 280 ALA A CA 1
ATOM 2220 C C . ALA A 1 280 ? 19.775 -7.579 -39.595 1.00 91.44 280 ALA A C 1
ATOM 2222 O O . ALA A 1 280 ? 19.103 -8.517 -40.013 1.00 91.44 280 ALA A O 1
ATOM 2223 N N . ASN A 1 281 ? 19.700 -6.359 -40.133 1.00 92.69 281 ASN A N 1
ATOM 2224 C CA . ASN A 1 281 ? 18.869 -6.026 -41.285 1.00 92.69 281 ASN A CA 1
ATOM 2225 C C . ASN A 1 281 ? 19.698 -5.251 -42.323 1.00 92.69 281 ASN A C 1
ATOM 2227 O O . ASN A 1 281 ? 19.712 -4.015 -42.303 1.00 92.69 281 ASN A O 1
ATOM 2231 N N . PRO A 1 282 ? 20.382 -5.950 -43.248 1.00 90.31 282 PRO A N 1
ATOM 2232 C CA . PRO A 1 282 ? 21.245 -5.306 -44.233 1.00 90.31 282 PRO A CA 1
ATOM 2233 C C . PRO A 1 282 ? 20.466 -4.541 -45.315 1.00 90.31 282 PRO A C 1
ATOM 2235 O O . PRO A 1 282 ? 21.082 -3.867 -46.135 1.00 90.31 282 PRO A O 1
ATOM 2238 N N . MET A 1 283 ? 19.126 -4.623 -45.352 1.00 92.62 283 MET A N 1
ATOM 2239 C CA . MET A 1 283 ? 18.251 -3.904 -46.296 1.00 92.62 283 MET A CA 1
ATOM 2240 C C . MET A 1 283 ? 18.672 -4.027 -47.778 1.00 92.62 283 MET A C 1
ATOM 2242 O O . MET A 1 283 ? 18.554 -3.065 -48.551 1.00 92.62 283 MET A O 1
ATOM 2246 N N . GLY A 1 284 ? 19.186 -5.199 -48.169 1.00 92.44 284 GLY A N 1
ATOM 2247 C CA . GLY A 1 284 ? 19.699 -5.477 -49.518 1.00 92.44 284 GLY A CA 1
ATOM 2248 C C . GLY A 1 284 ? 21.060 -4.840 -49.835 1.00 92.44 284 GLY A C 1
ATOM 2249 O O . GLY A 1 284 ? 21.377 -4.651 -51.004 1.00 92.44 284 GLY A O 1
ATOM 2250 N N . GLY A 1 285 ? 21.829 -4.446 -48.817 1.00 90.75 285 GLY A N 1
ATOM 2251 C CA . GLY A 1 285 ? 23.163 -3.867 -48.965 1.00 90.75 285 GLY A CA 1
ATOM 2252 C C . GLY A 1 285 ? 24.273 -4.896 -49.193 1.00 90.75 285 GLY A C 1
ATOM 2253 O O . GLY A 1 285 ? 24.041 -6.085 -49.399 1.00 90.75 285 GLY A O 1
ATOM 2254 N N . SER A 1 286 ? 25.516 -4.423 -49.135 1.00 91.19 286 SER A N 1
ATOM 2255 C CA . SER A 1 286 ? 26.728 -5.209 -49.383 1.00 91.19 286 SER A CA 1
ATOM 2256 C C . SER A 1 286 ? 26.866 -6.401 -48.431 1.00 91.19 286 SER A C 1
ATOM 2258 O O . SER A 1 286 ? 26.734 -6.250 -47.219 1.00 91.19 286 SER A O 1
ATOM 2260 N N . THR A 1 287 ? 27.205 -7.575 -48.969 1.00 92.12 287 THR A N 1
ATOM 2261 C CA . THR A 1 287 ? 27.504 -8.810 -48.214 1.00 92.12 287 THR A CA 1
ATOM 2262 C C . THR A 1 287 ? 29.006 -9.036 -48.012 1.00 92.12 287 THR A C 1
ATOM 2264 O O . THR A 1 287 ? 29.434 -10.090 -47.536 1.00 92.12 287 THR A O 1
ATOM 2267 N N . ARG A 1 288 ? 29.843 -8.049 -48.361 1.00 90.06 288 ARG A N 1
ATOM 2268 C CA . ARG A 1 288 ? 31.303 -8.154 -48.258 1.00 90.06 288 ARG A CA 1
ATOM 2269 C C . ARG A 1 288 ? 31.726 -8.497 -46.826 1.00 90.06 288 ARG A C 1
ATOM 2271 O O . ARG A 1 288 ? 31.307 -7.821 -45.893 1.00 90.06 288 ARG A O 1
ATOM 2278 N N . ASN A 1 289 ? 32.593 -9.501 -46.677 1.00 90.69 289 ASN A N 1
ATOM 2279 C CA . ASN A 1 289 ? 33.108 -10.018 -45.398 1.00 90.69 289 ASN A CA 1
ATOM 2280 C C . ASN A 1 289 ? 32.061 -10.637 -44.454 1.00 90.69 289 ASN A C 1
ATOM 2282 O O . ASN A 1 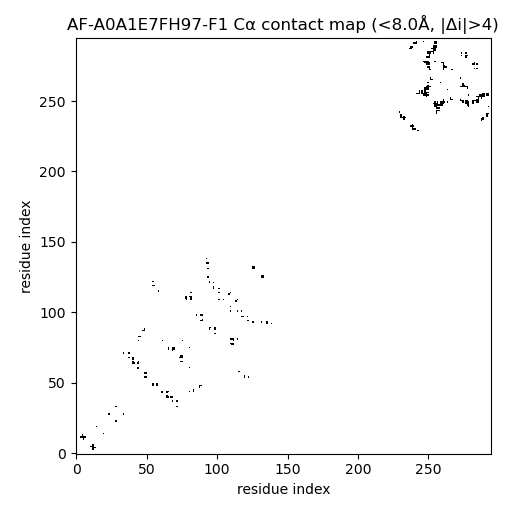289 ? 32.376 -10.864 -43.289 1.00 90.69 289 ASN A O 1
ATOM 2286 N N . LEU A 1 290 ? 30.846 -10.946 -44.926 1.00 90.62 290 LEU A N 1
ATOM 2287 C CA . LEU A 1 290 ? 29.828 -11.625 -44.112 1.00 90.62 290 LEU A CA 1
ATOM 2288 C C . LEU A 1 290 ? 30.339 -12.954 -43.529 1.00 90.62 290 LEU A C 1
ATOM 2290 O O . LEU A 1 290 ? 30.022 -13.286 -42.392 1.00 90.62 290 LEU A O 1
ATOM 2294 N N . HIS A 1 291 ? 31.185 -13.676 -44.270 1.00 87.38 291 HIS A N 1
ATOM 2295 C CA . HIS A 1 291 ? 31.793 -14.943 -43.844 1.00 87.38 291 HIS A CA 1
ATOM 2296 C C . HIS A 1 291 ? 32.721 -14.822 -42.624 1.00 87.38 291 HIS A C 1
ATOM 2298 O O . HIS A 1 291 ? 33.123 -15.839 -42.071 1.00 87.38 291 HIS A O 1
ATOM 2304 N N . LEU A 1 292 ? 33.086 -13.602 -42.213 1.00 86.75 292 LEU A N 1
ATOM 2305 C CA . LEU A 1 292 ? 33.914 -13.339 -41.029 1.00 86.75 292 LEU A CA 1
ATOM 2306 C C . LEU A 1 292 ? 33.092 -13.025 -39.775 1.00 86.75 292 LEU A C 1
ATOM 2308 O O . LEU A 1 292 ? 33.668 -12.814 -38.704 1.00 86.75 292 LEU A O 1
ATOM 2312 N N . ARG A 1 293 ? 31.764 -12.960 -39.896 1.00 83.31 293 ARG A N 1
ATOM 2313 C CA . ARG A 1 293 ? 30.875 -12.736 -38.763 1.00 83.31 293 ARG A CA 1
ATOM 2314 C C . ARG A 1 293 ? 30.852 -13.995 -37.900 1.00 83.31 293 ARG A C 1
ATOM 2316 O O . ARG A 1 293 ? 30.399 -15.044 -38.343 1.00 83.31 293 ARG A O 1
ATOM 2323 N N . SER A 1 294 ? 31.371 -13.892 -36.681 1.00 67.38 294 SER A N 1
ATOM 2324 C CA . SER A 1 294 ? 31.220 -14.952 -35.683 1.00 67.38 294 SER A CA 1
ATOM 2325 C C . SER A 1 294 ? 29.747 -15.020 -35.279 1.00 67.38 294 SER A C 1
ATOM 2327 O O . SER A 1 294 ? 29.200 -13.998 -34.865 1.00 67.38 294 SER A O 1
ATOM 2329 N N . THR A 1 295 ? 29.124 -16.182 -35.474 1.00 57.38 295 THR A N 1
ATOM 2330 C CA . THR A 1 295 ? 27.792 -16.519 -34.947 1.00 57.38 295 THR A CA 1
ATOM 2331 C C . THR A 1 295 ? 27.798 -16.575 -33.433 1.00 57.38 295 THR A C 1
ATOM 2333 O O . THR A 1 295 ? 28.798 -17.113 -32.901 1.00 57.38 295 THR A O 1
#

Nearest PDB structures (foldseek):
  7nlg-assembly2_C-2  TM=7.175E-01  e=9.116E-01  Saccharomyces cerevisiae

Solvent-accessible surface area (backbone atoms only — not comparable to full-atom values): 17925 Å² total; per-residue (Å²): 137,86,80,80,48,54,46,100,85,66,48,76,54,95,64,54,74,66,56,50,50,50,49,49,45,73,73,69,56,51,72,65,57,54,52,52,49,53,53,52,36,55,51,50,53,65,55,78,72,61,86,89,53,62,67,64,59,55,54,46,53,38,49,53,37,46,54,52,34,44,74,70,75,41,85,77,55,57,66,53,55,49,49,40,52,51,64,40,45,68,77,38,79,88,42,51,62,58,54,55,53,58,69,71,50,57,75,91,60,70,39,57,72,50,49,54,53,54,51,52,50,50,54,52,53,46,74,71,31,70,67,50,49,54,51,49,55,54,50,50,55,50,52,52,51,52,49,52,49,50,51,51,49,50,53,48,51,52,52,49,52,54,48,53,51,52,50,54,52,51,53,52,51,53,52,51,56,55,59,72,64,55,75,77,76,87,73,92,81,73,59,66,73,55,50,53,52,50,51,58,49,49,56,52,47,58,68,56,61,78,74,63,87,82,88,82,86,88,86,88,87,83,82,81,95,82,74,98,69,73,79,81,61,44,98,87,69,39,60,94,66,72,86,48,100,59,79,33,16,17,22,80,71,11,33,67,46,98,46,34,22,73,69,54,86,81,68,88,48,74,89,80,52,46,47,84,20,33,68,91,48,44,84,88,40,45,67,44,39,51,91,56,61,82,128

Secondary structure (DSSP, 8-state):
-----B-TTS-B-S--HHHHHHHHHHHHS-HHHHHHHHHHHHHHHTPPP-TTS-HHHHHHHHHHHHHHHHHTT----HHHHHHHHHHHHTT-GGGHHHHHHHHHS-GGG--HHHHHHHHHHHHHHHHH-HHHHHHHHHHHHHHHHHHHHHHHHHHHHHHHHHHHHHHHHHHHHHHHHHHHTSPPP--TTSSHHHHHHHHHHHHHHHHHHTT------------------PPPPPTTS--SS---SS---BTTTBSS-S--GGG-S--S-TTT--TT--SS--TT---TTGGG---

Mean predicted aligned error: 21.18 Å

Radius of gyration: 44.87 Å; Cα contacts (8 Å, |Δi|>4): 204; chains: 1; bounding box: 119×73×93 Å

Foldseek 3Di:
DDDQDAPPVRHRPDDDPVRVVVVCCVPPPDPVNLVVLLVVLVVQLLDADDLVDQVVVSLCSNVVSQVVCVVSVHHDDQVSSLVSVLVRCVVPPQCPVLSVVLVPDDPVCSGNVNSCVSVSVSSVVLVPDPVNVVVNVVVVVVVVVVVVVVVVVVVVVVVVVVVVVVVVVVVVVVVVVVVVPDDPDDPPPPDPVVVVVVVVVVVVVVVVVVPDDDDDDDDDDDDDDDDPDQDDADPVRAHPEQDDPDAAQFLAPAGNDDDHNLPDPPDPDPVPGDSPAGSVRSVNGDNGHVVRDDD